Protein AF-A0A4R6SWQ3-F1 (afdb_monomer_lite)

Structure (mmCIF, N/CA/C/O backbone):
data_AF-A0A4R6SWQ3-F1
#
_entry.id   AF-A0A4R6SWQ3-F1
#
loop_
_atom_site.group_PDB
_atom_site.id
_atom_site.type_symbol
_atom_site.label_atom_id
_atom_site.label_alt_id
_atom_site.label_comp_id
_atom_site.label_asym_id
_atom_site.label_entity_id
_atom_site.label_seq_id
_atom_site.pdbx_PDB_ins_code
_atom_site.Cartn_x
_atom_site.Cartn_y
_atom_site.Cartn_z
_atom_site.occupancy
_atom_site.B_iso_or_equiv
_atom_site.auth_seq_id
_atom_site.auth_comp_id
_atom_site.auth_asym_id
_atom_site.auth_atom_id
_atom_site.pdbx_PDB_model_num
ATOM 1 N N . MET A 1 1 ? -17.052 4.604 15.088 1.00 54.03 1 MET A N 1
ATOM 2 C CA . MET A 1 1 ? -16.617 5.207 13.794 1.00 54.03 1 MET A CA 1
ATOM 3 C C . MET A 1 1 ? -17.699 4.994 12.744 1.00 54.03 1 MET A C 1
ATOM 5 O O . MET A 1 1 ? -18.102 3.856 12.540 1.00 54.03 1 MET A O 1
ATOM 9 N N . LYS A 1 2 ? -18.153 6.037 12.035 1.00 53.81 2 LYS A N 1
ATOM 10 C CA . LYS A 1 2 ? -19.070 5.850 10.893 1.00 53.81 2 LYS A CA 1
ATOM 11 C C . LYS A 1 2 ? -18.281 5.490 9.635 1.00 53.81 2 LYS A C 1
ATOM 13 O O . LYS A 1 2 ? -17.293 6.153 9.331 1.00 53.81 2 LYS A O 1
ATOM 18 N N . ALA A 1 3 ? -18.737 4.485 8.890 1.00 56.84 3 ALA A N 1
ATOM 19 C CA . ALA A 1 3 ? -18.137 4.116 7.613 1.00 56.84 3 ALA A CA 1
ATOM 20 C C . ALA A 1 3 ? -18.226 5.286 6.618 1.00 56.84 3 ALA A C 1
ATOM 22 O O . ALA A 1 3 ? -19.305 5.615 6.121 1.00 56.84 3 ALA A O 1
ATOM 23 N N . LYS A 1 4 ? -17.090 5.923 6.333 1.00 64.75 4 LYS A N 1
ATOM 24 C CA . LYS A 1 4 ? -16.951 6.915 5.265 1.00 64.75 4 LYS A CA 1
ATOM 25 C C . LYS A 1 4 ? -16.316 6.219 4.055 1.00 64.75 4 LYS A C 1
ATOM 27 O O . LYS A 1 4 ? -15.334 5.502 4.213 1.00 64.75 4 LYS A O 1
ATOM 32 N N . TYR A 1 5 ? -16.886 6.431 2.867 1.00 69.00 5 TYR A N 1
ATOM 33 C CA . TYR A 1 5 ? -16.365 5.950 1.573 1.00 69.00 5 TYR A CA 1
ATOM 34 C C . TYR A 1 5 ? -16.395 4.420 1.360 1.00 69.00 5 TYR A C 1
ATOM 36 O O . TYR A 1 5 ? -15.353 3.798 1.167 1.00 69.00 5 TYR A O 1
ATOM 44 N N . LEU A 1 6 ? -17.587 3.805 1.374 1.00 84.38 6 LEU A N 1
ATOM 45 C CA . LEU A 1 6 ? -17.777 2.407 0.951 1.00 84.38 6 LEU A CA 1
ATOM 46 C C . LEU A 1 6 ? -18.622 2.315 -0.320 1.00 84.38 6 LEU A C 1
ATOM 48 O O . LEU A 1 6 ? -19.653 2.985 -0.436 1.00 84.38 6 LEU A O 1
ATOM 52 N N . PHE A 1 7 ? -18.235 1.413 -1.218 1.00 87.06 7 PHE A N 1
ATOM 53 C CA . PHE A 1 7 ? -19.003 1.077 -2.409 1.00 87.06 7 PHE A CA 1
ATOM 54 C C . PHE A 1 7 ? -20.245 0.241 -2.064 1.00 87.06 7 PHE A C 1
ATOM 56 O O . PHE A 1 7 ? -20.251 -0.507 -1.080 1.00 87.06 7 PHE A O 1
ATOM 63 N N . PRO A 1 8 ? -21.310 0.314 -2.876 1.00 89.62 8 PRO A N 1
ATOM 64 C CA . PRO A 1 8 ? -22.459 -0.577 -2.753 1.00 89.62 8 PRO A CA 1
ATOM 65 C C . PRO A 1 8 ? -22.084 -2.074 -2.805 1.00 89.62 8 PRO A C 1
ATOM 67 O O . PRO A 1 8 ? -21.089 -2.434 -3.435 1.00 89.62 8 PRO A O 1
ATOM 70 N N . PRO A 1 9 ? -22.890 -2.981 -2.216 1.00 89.69 9 PRO A N 1
ATOM 71 C CA . PRO A 1 9 ? -22.540 -4.404 -2.102 1.00 89.69 9 PRO A CA 1
ATOM 72 C C . PRO A 1 9 ? -22.258 -5.122 -3.433 1.00 89.69 9 PRO A C 1
ATOM 74 O O . PRO A 1 9 ? -21.480 -6.074 -3.467 1.00 89.69 9 PRO A O 1
ATOM 77 N N . TYR A 1 10 ? -22.870 -4.680 -4.536 1.00 91.00 10 TYR A N 1
ATOM 78 C CA . TYR A 1 10 ? -22.686 -5.284 -5.860 1.00 91.00 10 TYR A CA 1
ATOM 79 C C . TYR A 1 10 ? -21.291 -5.035 -6.455 1.00 91.00 10 TYR A C 1
ATOM 81 O O . TYR A 1 10 ? -20.811 -5.868 -7.223 1.00 91.00 10 TYR A O 1
ATOM 89 N N . PHE A 1 11 ? -20.585 -3.976 -6.032 1.00 93.56 11 PHE A N 1
ATOM 90 C CA . PHE A 1 11 ? -19.191 -3.744 -6.433 1.00 93.56 11 PHE A CA 1
ATOM 91 C C . PHE A 1 11 ? -18.265 -4.870 -5.996 1.00 93.56 11 PHE A C 1
ATOM 93 O O . PHE A 1 11 ? -17.243 -5.084 -6.628 1.00 93.56 11 PHE A O 1
ATOM 100 N N . ARG A 1 12 ? -18.633 -5.655 -4.980 1.00 93.12 12 ARG A N 1
ATOM 101 C CA . ARG A 1 12 ? -17.857 -6.837 -4.607 1.00 93.12 12 ARG A CA 1
ATOM 102 C C . ARG A 1 12 ? -17.790 -7.867 -5.732 1.00 93.12 12 ARG A C 1
ATOM 104 O O . ARG A 1 12 ? -16.738 -8.447 -5.961 1.00 93.12 12 ARG A O 1
ATOM 111 N N . ILE A 1 13 ? -18.913 -8.108 -6.411 1.00 94.31 13 ILE A N 1
ATOM 112 C CA . ILE A 1 13 ? -18.987 -9.087 -7.503 1.00 94.31 13 ILE A CA 1
ATOM 113 C C . ILE A 1 13 ? -18.201 -8.562 -8.703 1.00 94.31 13 ILE A C 1
ATOM 115 O O . ILE A 1 13 ? -17.398 -9.298 -9.266 1.00 94.31 13 ILE A O 1
ATOM 119 N N . ILE A 1 14 ? -18.365 -7.273 -9.023 1.00 96.31 14 ILE A N 1
ATOM 120 C CA . ILE A 1 14 ? -17.566 -6.586 -10.049 1.00 96.31 14 ILE A CA 1
ATOM 121 C C . ILE A 1 14 ? -16.076 -6.701 -9.710 1.00 96.31 14 ILE A C 1
ATOM 123 O O . ILE A 1 14 ? -15.274 -7.065 -10.556 1.00 96.31 14 ILE A O 1
ATOM 127 N N . GLY A 1 15 ? -15.712 -6.462 -8.452 1.00 96.06 15 GLY A N 1
ATOM 128 C CA . GLY A 1 15 ? -14.339 -6.543 -7.982 1.00 96.06 15 GLY A CA 1
ATOM 129 C C . GLY A 1 15 ? -13.730 -7.931 -8.163 1.00 96.06 15 GLY A C 1
ATOM 130 O O . GLY A 1 15 ? -12.613 -8.035 -8.649 1.00 96.06 15 GLY A O 1
ATOM 131 N N . ILE A 1 16 ? -14.472 -9.001 -7.859 1.00 95.81 16 ILE A N 1
ATOM 132 C CA . ILE A 1 16 ? -14.036 -10.386 -8.114 1.00 95.81 16 ILE A CA 1
ATOM 133 C C . ILE A 1 16 ? -13.870 -10.641 -9.616 1.00 95.81 16 ILE A C 1
ATOM 135 O O . ILE A 1 16 ? -12.869 -11.224 -10.030 1.00 95.81 16 ILE A O 1
ATOM 139 N N . LEU A 1 17 ? -14.829 -10.175 -10.422 1.00 97.06 17 LEU A N 1
ATOM 140 C CA . LEU A 1 17 ? -14.811 -10.317 -11.877 1.00 97.06 17 LEU A CA 1
ATOM 141 C C . LEU A 1 17 ? -13.639 -9.568 -12.521 1.00 97.06 17 LEU A C 1
ATOM 143 O O . LEU A 1 17 ? -13.164 -10.009 -13.553 1.00 97.06 17 LEU A O 1
ATOM 147 N N . LEU A 1 18 ? -13.145 -8.484 -11.917 1.00 97.19 18 LEU A N 1
ATOM 148 C CA . LEU A 1 18 ? -11.957 -7.763 -12.387 1.00 97.19 18 LEU A CA 1
ATOM 149 C C . LEU A 1 18 ? -10.655 -8.353 -11.821 1.00 97.19 18 LEU A C 1
ATOM 151 O O . LEU A 1 18 ? -9.707 -8.585 -12.568 1.00 97.19 18 LEU A O 1
ATOM 155 N N . ALA A 1 19 ? -10.613 -8.641 -10.517 1.00 96.31 19 ALA A N 1
ATOM 156 C CA . ALA A 1 19 ? -9.396 -9.065 -9.830 1.00 96.31 19 ALA A CA 1
ATOM 157 C C . ALA A 1 19 ? -8.895 -10.429 -10.314 1.00 96.31 19 ALA A C 1
ATOM 159 O O . ALA A 1 19 ? -7.694 -10.595 -10.512 1.00 96.31 19 ALA A O 1
ATOM 160 N N . ILE A 1 20 ? -9.793 -11.404 -10.515 1.00 96.06 20 ILE A N 1
ATOM 161 C CA . ILE A 1 20 ? -9.393 -12.758 -10.927 1.00 96.06 20 ILE A CA 1
ATOM 162 C C . ILE A 1 20 ? -8.781 -12.745 -12.338 1.00 96.06 20 ILE A C 1
ATOM 164 O O . ILE A 1 20 ? -7.645 -13.200 -12.472 1.00 96.06 20 ILE A O 1
ATOM 168 N N . PRO A 1 21 ? -9.440 -12.200 -13.381 1.00 96.06 21 PRO A N 1
ATOM 169 C CA . PRO A 1 21 ? -8.825 -12.081 -14.701 1.00 96.06 21 PRO A CA 1
ATOM 170 C C . PRO A 1 21 ? -7.569 -11.215 -14.698 1.00 96.06 21 PRO A C 1
ATOM 172 O O . PRO A 1 21 ? -6.611 -11.578 -15.367 1.00 96.06 21 PRO A O 1
ATOM 175 N N . GLY A 1 22 ? -7.534 -10.124 -13.922 1.00 95.88 22 GLY A N 1
ATOM 176 C CA . GLY A 1 22 ? -6.336 -9.292 -13.782 1.00 95.88 22 GLY A CA 1
ATOM 177 C C . GLY A 1 22 ? -5.138 -10.070 -13.233 1.00 95.88 22 GLY A C 1
ATOM 178 O O . GLY A 1 22 ? -4.048 -9.996 -13.793 1.00 95.88 22 GLY A O 1
ATOM 179 N N . LEU A 1 23 ? -5.346 -10.883 -12.191 1.00 94.50 23 LEU A N 1
ATOM 180 C CA . LEU A 1 23 ? -4.306 -11.759 -11.644 1.00 94.50 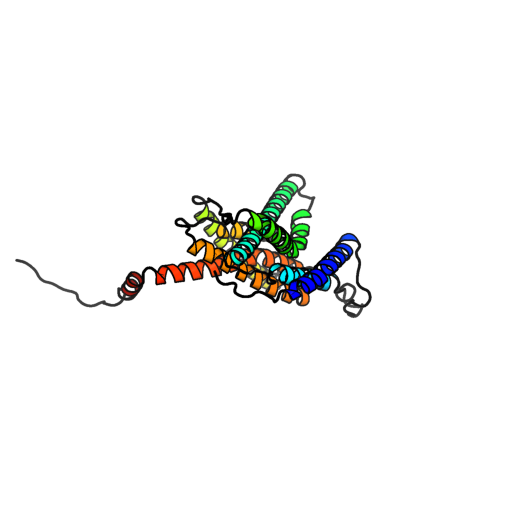23 LEU A CA 1
ATOM 181 C C . LEU A 1 23 ? -3.872 -12.852 -12.624 1.00 94.50 23 LEU A C 1
ATOM 183 O O . LEU A 1 23 ? -2.677 -13.105 -12.751 1.00 94.50 23 LEU A O 1
ATOM 187 N N . ILE A 1 24 ? -4.821 -13.498 -13.310 1.00 95.56 24 ILE A N 1
ATOM 188 C CA . ILE A 1 24 ? -4.512 -14.527 -14.314 1.00 95.56 24 ILE A CA 1
ATOM 189 C C . ILE A 1 24 ? -3.701 -13.911 -15.455 1.00 95.56 24 ILE A C 1
ATOM 191 O O . ILE A 1 24 ? -2.679 -14.466 -15.845 1.00 95.56 24 ILE A O 1
ATOM 195 N N . LEU A 1 25 ? -4.121 -12.750 -15.958 1.00 94.00 25 LEU A N 1
ATOM 196 C CA . LEU A 1 25 ? -3.428 -12.045 -17.028 1.00 94.00 25 LEU A CA 1
ATOM 197 C C . LEU A 1 25 ? -2.022 -11.619 -16.596 1.00 94.00 25 LEU A C 1
ATOM 199 O O . LEU A 1 25 ? -1.072 -11.848 -17.335 1.00 94.00 25 LEU A O 1
ATOM 203 N N . GLY A 1 26 ? -1.875 -11.079 -15.382 1.00 91.38 26 GLY A N 1
ATOM 204 C CA . GLY A 1 26 ? -0.570 -10.725 -14.821 1.00 91.38 26 GLY A CA 1
ATOM 205 C C . GLY A 1 26 ? 0.353 -11.937 -14.683 1.00 91.38 26 GLY A C 1
ATOM 206 O O . GLY A 1 26 ? 1.520 -11.867 -15.054 1.00 91.38 26 GLY A O 1
ATOM 207 N N . TYR A 1 27 ? -0.174 -13.077 -14.228 1.00 91.94 27 TYR A N 1
ATOM 208 C CA . TYR A 1 27 ? 0.574 -14.334 -14.160 1.00 91.94 27 TYR A CA 1
ATOM 209 C C . TYR A 1 27 ? 1.018 -14.829 -15.548 1.00 91.94 27 TYR A C 1
ATOM 211 O O . TYR A 1 27 ? 2.175 -15.206 -15.733 1.00 91.94 27 TYR A O 1
ATOM 219 N N . LEU A 1 28 ? 0.123 -14.816 -16.538 1.00 93.75 28 LEU A N 1
ATOM 220 C CA . LEU A 1 28 ? 0.449 -15.230 -17.905 1.00 93.75 28 LEU A CA 1
ATOM 221 C C . LEU A 1 28 ? 1.485 -14.298 -18.546 1.00 93.75 28 LEU A C 1
ATOM 223 O O . LEU A 1 28 ? 2.411 -14.776 -19.196 1.00 93.75 28 LEU A O 1
ATOM 227 N N . PHE A 1 29 ? 1.373 -12.988 -18.333 1.00 88.75 29 PHE A N 1
ATOM 228 C CA . PHE A 1 29 ? 2.350 -12.024 -18.832 1.00 88.75 29 PHE A CA 1
ATOM 229 C C . PHE A 1 29 ? 3.736 -12.265 -18.217 1.00 88.75 29 PHE A C 1
ATOM 231 O O . PHE A 1 29 ? 4.698 -12.483 -18.946 1.00 88.75 29 PHE A O 1
ATOM 238 N N . ILE A 1 30 ? 3.831 -12.309 -16.882 1.00 85.56 30 ILE A N 1
ATOM 239 C CA . ILE A 1 30 ? 5.117 -12.401 -16.171 1.00 85.56 30 ILE A CA 1
ATOM 240 C C . ILE A 1 30 ? 5.808 -13.749 -16.413 1.00 85.56 30 ILE A C 1
ATOM 242 O O . ILE A 1 30 ? 7.003 -13.784 -16.688 1.00 85.56 30 ILE A O 1
ATOM 246 N N . PHE A 1 31 ? 5.077 -14.864 -16.317 1.00 88.69 31 PHE A N 1
ATOM 247 C CA . PHE A 1 31 ? 5.691 -16.200 -16.335 1.00 88.69 31 PHE A CA 1
ATOM 248 C C . PHE A 1 31 ? 5.670 -16.884 -17.701 1.00 88.69 31 PHE A C 1
ATOM 250 O O . PHE A 1 31 ? 6.455 -17.802 -17.927 1.00 88.69 31 PHE A O 1
ATOM 257 N N . HIS A 1 32 ? 4.773 -16.477 -18.600 1.00 90.31 32 HIS A N 1
ATOM 258 C CA . HIS A 1 32 ? 4.616 -17.107 -19.915 1.00 90.31 32 HIS A CA 1
ATOM 259 C C . HIS A 1 32 ? 4.883 -16.140 -21.074 1.00 90.31 32 HIS A C 1
ATOM 261 O O . HIS A 1 32 ? 4.771 -16.549 -22.228 1.00 90.31 32 HIS A O 1
ATOM 267 N N . GLY A 1 33 ? 5.218 -14.872 -20.796 1.00 87.31 33 GLY A N 1
ATOM 268 C CA . GLY A 1 33 ? 5.446 -13.857 -21.827 1.00 87.31 33 GLY A CA 1
ATOM 269 C C . GLY A 1 33 ? 4.208 -13.589 -22.685 1.00 87.31 33 GLY A C 1
ATOM 270 O O . GLY A 1 33 ? 4.331 -13.223 -23.853 1.00 87.31 33 GLY A O 1
ATOM 271 N N . TYR A 1 34 ? 3.012 -13.845 -22.146 1.00 89.62 34 TYR A N 1
ATOM 272 C CA . TYR A 1 34 ? 1.771 -13.691 -22.894 1.00 89.62 34 TYR A CA 1
ATOM 273 C C . TYR A 1 34 ? 1.431 -12.215 -23.099 1.00 89.62 34 TYR A C 1
ATOM 275 O O . TYR A 1 34 ? 1.248 -11.483 -22.130 1.00 89.62 34 TYR A O 1
ATOM 283 N N . ASN A 1 35 ? 1.241 -11.829 -24.358 1.00 89.75 35 ASN A N 1
ATOM 284 C CA . ASN A 1 35 ? 0.761 -10.516 -24.772 1.00 89.75 35 ASN A CA 1
ATOM 285 C C . ASN A 1 35 ? -0.603 -10.659 -25.451 1.00 89.75 35 ASN A C 1
ATOM 287 O O . ASN A 1 35 ? -0.781 -11.525 -26.311 1.00 89.75 35 ASN A O 1
ATOM 291 N N . ILE A 1 36 ? -1.567 -9.812 -25.086 1.00 88.44 36 ILE A N 1
ATOM 292 C CA . ILE A 1 36 ? -2.873 -9.776 -25.746 1.00 88.44 36 ILE A CA 1
ATOM 293 C C . ILE A 1 36 ? -2.668 -9.298 -27.194 1.00 88.44 36 ILE A C 1
ATOM 295 O O . ILE A 1 36 ? -2.171 -8.185 -27.401 1.00 88.44 36 ILE A O 1
ATOM 299 N N . PRO A 1 37 ? -3.077 -10.094 -28.201 1.00 83.94 37 PRO A N 1
ATOM 300 C CA . PRO A 1 37 ? -2.979 -9.688 -29.597 1.00 83.94 37 PRO A CA 1
ATOM 301 C C . PRO A 1 37 ? -3.792 -8.417 -29.874 1.00 83.94 37 PRO A C 1
ATOM 303 O O . PRO A 1 37 ? -4.949 -8.319 -29.463 1.00 83.94 37 PRO A O 1
ATOM 306 N N . GLY A 1 38 ? -3.207 -7.456 -30.594 1.00 78.00 38 GLY A N 1
ATOM 307 C CA . GLY A 1 38 ? -3.884 -6.210 -30.982 1.00 78.00 38 GLY A CA 1
ATOM 308 C C . GLY A 1 38 ? -3.854 -5.093 -29.933 1.00 78.00 38 GLY A C 1
ATOM 309 O O . GLY A 1 38 ? -4.455 -4.048 -30.158 1.00 78.00 38 GLY A O 1
ATOM 310 N N . PHE A 1 39 ? -3.147 -5.294 -28.817 1.00 75.56 39 PHE A N 1
ATOM 311 C CA . PHE A 1 39 ? -2.880 -4.272 -27.793 1.00 75.56 39 PHE A CA 1
ATOM 312 C C . PHE A 1 39 ? -1.449 -3.724 -27.863 1.00 75.56 39 PHE A C 1
ATOM 314 O O . PHE A 1 39 ? -0.932 -3.180 -26.887 1.00 75.56 39 PHE A O 1
ATOM 321 N N . ASP A 1 40 ? -0.808 -3.863 -29.019 1.00 77.50 40 ASP A N 1
ATOM 322 C CA . ASP A 1 40 ? 0.481 -3.245 -29.300 1.00 77.50 40 ASP A CA 1
ATOM 323 C C . ASP A 1 40 ? 0.270 -1.761 -29.630 1.00 77.50 40 ASP A C 1
ATOM 325 O O . ASP A 1 40 ? -0.693 -1.394 -30.306 1.00 77.50 40 ASP A O 1
ATOM 329 N N . SER A 1 41 ? 1.174 -0.892 -29.181 1.00 66.75 41 SER A N 1
ATOM 330 C CA . SER A 1 41 ? 1.066 0.567 -29.343 1.00 66.75 41 SER A CA 1
ATOM 331 C C . SER A 1 41 ? 1.094 1.061 -30.797 1.00 66.75 41 SER A C 1
ATOM 333 O O . SER A 1 41 ? 0.897 2.250 -31.042 1.00 66.75 41 SER A O 1
ATOM 335 N N . GLY A 1 42 ? 1.332 0.173 -31.772 1.00 59.19 42 GLY A N 1
ATOM 336 C CA . GLY A 1 42 ? 1.345 0.494 -33.202 1.00 59.19 42 GLY A CA 1
ATOM 337 C C . GLY A 1 42 ? 2.431 1.495 -33.610 1.00 59.19 42 GLY A C 1
ATOM 338 O O . GLY A 1 42 ? 2.383 2.028 -34.716 1.00 59.19 42 GLY A O 1
ATOM 339 N N . ALA A 1 43 ? 3.391 1.780 -32.726 1.00 55.94 43 ALA A N 1
ATOM 340 C CA . ALA A 1 43 ? 4.430 2.766 -32.962 1.00 55.94 43 ALA A CA 1
ATOM 341 C C . ALA A 1 43 ? 5.478 2.244 -33.958 1.00 55.94 43 ALA A C 1
ATOM 343 O O . ALA A 1 43 ? 5.951 1.109 -33.883 1.00 55.94 43 ALA A O 1
ATOM 344 N N . ASP A 1 44 ? 5.810 3.109 -34.916 1.00 47.50 44 ASP A N 1
ATOM 345 C CA . ASP A 1 44 ? 6.543 2.769 -36.126 1.00 47.50 44 ASP A CA 1
ATOM 346 C C . ASP A 1 44 ? 7.915 2.137 -35.837 1.00 47.50 44 ASP A C 1
ATOM 348 O O . ASP A 1 44 ? 8.678 2.563 -34.963 1.00 47.50 44 ASP A O 1
ATOM 352 N N . SER A 1 45 ? 8.229 1.107 -36.617 1.00 49.88 45 SER A N 1
ATOM 353 C CA . SER A 1 45 ? 9.316 0.138 -36.406 1.00 49.88 45 SER A CA 1
ATOM 354 C C . SER A 1 45 ? 10.749 0.708 -36.431 1.00 49.88 45 SER A C 1
ATOM 356 O O . SER A 1 45 ? 11.707 -0.042 -36.212 1.00 49.88 45 SER A O 1
ATOM 358 N N . ASN A 1 46 ? 10.889 2.018 -36.662 1.00 51.06 46 ASN A N 1
ATOM 359 C CA . ASN A 1 46 ? 12.149 2.758 -36.758 1.00 51.06 46 ASN A CA 1
ATOM 360 C C . ASN A 1 46 ? 12.599 3.403 -35.435 1.00 51.06 46 ASN A C 1
ATOM 362 O O . ASN A 1 46 ? 13.754 3.806 -35.327 1.00 51.06 46 ASN A O 1
ATOM 366 N N . HIS A 1 47 ? 11.741 3.456 -34.412 1.00 49.19 47 HIS A N 1
ATOM 367 C CA . HIS A 1 47 ? 12.154 3.773 -33.043 1.00 49.19 47 HIS A CA 1
ATOM 368 C C . HIS A 1 47 ? 12.195 2.481 -32.219 1.00 49.19 47 HIS A C 1
ATOM 370 O O . HIS A 1 47 ? 11.211 1.744 -32.176 1.00 49.19 47 HIS A O 1
ATOM 376 N N . MET A 1 48 ? 13.297 2.212 -31.504 1.00 46.62 48 MET A N 1
ATOM 377 C CA . MET A 1 48 ? 13.386 1.070 -30.571 1.00 46.62 48 MET A CA 1
ATOM 378 C C . MET A 1 48 ? 12.247 1.053 -29.533 1.00 46.62 48 MET A C 1
ATOM 380 O O . MET A 1 48 ? 11.900 -0.008 -29.030 1.00 46.62 48 MET A O 1
ATOM 384 N N . LEU A 1 49 ? 11.619 2.205 -29.277 1.00 47.59 49 LEU A N 1
ATOM 385 C CA . LEU A 1 49 ? 10.456 2.368 -28.404 1.00 47.59 49 LEU A CA 1
ATOM 386 C C . LEU A 1 49 ? 9.156 1.750 -28.968 1.00 47.59 49 LEU A C 1
ATOM 388 O O . LEU A 1 49 ? 8.293 1.334 -28.200 1.00 47.59 49 LEU A O 1
ATOM 392 N N . GLY A 1 50 ? 9.002 1.695 -30.298 1.00 44.50 50 GLY A N 1
ATOM 393 C CA . GLY A 1 50 ? 7.754 1.286 -30.950 1.00 44.50 50 GLY A CA 1
ATOM 394 C C . GLY A 1 50 ? 7.584 -0.222 -31.130 1.00 44.50 50 GLY A C 1
ATOM 395 O O . GLY A 1 50 ? 6.465 -0.720 -31.170 1.00 44.50 50 GLY A O 1
ATOM 396 N N . LYS A 1 51 ? 8.690 -0.976 -31.140 1.00 43.22 51 LYS A N 1
ATOM 397 C CA . LYS A 1 51 ? 8.676 -2.442 -31.303 1.00 43.22 51 LYS A CA 1
ATOM 398 C C . LYS A 1 51 ? 8.263 -3.231 -30.052 1.00 43.22 51 LYS A C 1
ATOM 400 O O . LYS A 1 51 ? 8.146 -4.448 -30.154 1.00 43.22 51 LYS A O 1
ATOM 405 N N . LEU A 1 52 ? 8.099 -2.590 -28.892 1.00 49.84 52 LEU A N 1
ATOM 406 C CA . LEU A 1 52 ? 8.081 -3.297 -27.602 1.00 49.84 52 LEU A CA 1
ATOM 407 C C . LEU A 1 52 ? 6.830 -3.076 -26.731 1.00 49.84 52 LEU A C 1
ATOM 409 O O . LEU A 1 52 ? 6.625 -3.852 -25.802 1.00 49.84 52 LEU A O 1
ATOM 413 N N . ALA A 1 53 ? 6.007 -2.047 -26.962 1.00 65.31 53 ALA A N 1
ATOM 414 C CA . ALA A 1 53 ? 4.996 -1.661 -25.969 1.00 65.31 53 ALA A CA 1
ATOM 415 C C . ALA A 1 53 ? 3.644 -2.338 -26.231 1.00 65.31 53 ALA A C 1
ATOM 417 O O . ALA A 1 53 ? 2.823 -1.822 -26.990 1.00 65.31 53 ALA A O 1
ATOM 418 N N . ASN A 1 54 ? 3.421 -3.487 -25.593 1.00 80.31 54 ASN A N 1
ATOM 419 C CA . ASN A 1 54 ? 2.101 -4.096 -25.464 1.00 80.31 54 ASN A CA 1
ATOM 420 C C . ASN A 1 54 ? 1.495 -3.714 -24.107 1.00 80.31 54 ASN A C 1
ATOM 422 O O . ASN A 1 54 ? 2.145 -3.906 -23.087 1.00 80.31 54 ASN A O 1
ATOM 426 N N . TYR A 1 55 ? 0.245 -3.239 -24.087 1.00 86.12 55 TYR A N 1
ATOM 427 C CA . TYR A 1 55 ? -0.409 -2.743 -22.866 1.00 86.12 55 TYR A CA 1
ATOM 428 C C . TYR A 1 55 ? -0.913 -3.839 -21.896 1.00 86.12 55 TYR A C 1
ATO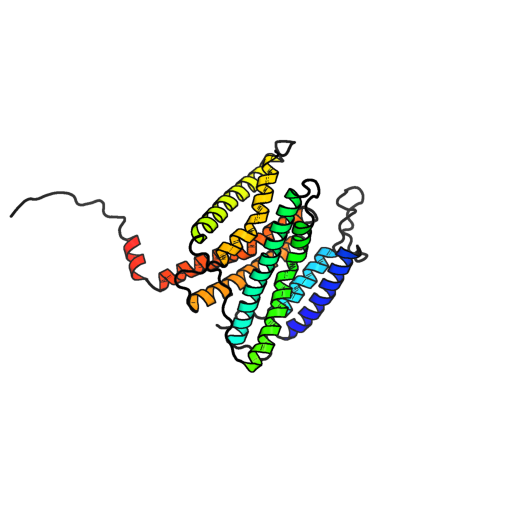M 430 O O . TYR A 1 55 ? -1.760 -3.592 -21.028 1.00 86.12 55 TYR A O 1
ATOM 438 N N . THR A 1 56 ? -0.488 -5.095 -22.077 1.00 89.88 56 THR A N 1
ATOM 439 C CA . THR A 1 56 ? -1.019 -6.241 -21.322 1.00 89.88 56 THR A CA 1
ATOM 440 C C . THR A 1 56 ? -0.746 -6.120 -19.827 1.00 89.88 56 THR A C 1
ATOM 442 O O . THR A 1 56 ? -1.646 -6.390 -19.026 1.00 89.88 56 THR A O 1
ATOM 445 N N . ASN A 1 57 ? 0.453 -5.693 -19.426 1.00 87.69 57 ASN A N 1
ATOM 446 C CA . ASN A 1 57 ? 0.803 -5.510 -18.016 1.00 87.69 57 ASN A CA 1
ATOM 447 C C . ASN A 1 57 ? 0.033 -4.347 -17.379 1.00 87.69 57 ASN A C 1
ATOM 449 O O . ASN A 1 57 ? -0.438 -4.488 -16.248 1.00 87.69 57 ASN A O 1
ATOM 453 N N . GLU A 1 58 ? -0.170 -3.239 -18.095 1.00 90.44 58 GLU A N 1
ATOM 454 C CA . GLU A 1 58 ? -0.932 -2.087 -17.609 1.00 90.44 58 GLU A CA 1
ATOM 455 C C . GLU A 1 58 ? -2.396 -2.471 -17.375 1.00 90.44 58 GLU A C 1
ATOM 457 O O . GLU A 1 58 ? -2.984 -2.104 -16.350 1.00 90.44 58 GLU A O 1
ATOM 462 N N . ILE A 1 59 ? -2.980 -3.246 -18.295 1.00 92.31 59 ILE A N 1
ATOM 463 C CA . ILE A 1 59 ? -4.343 -3.773 -18.170 1.00 92.31 59 ILE A CA 1
ATOM 464 C C . ILE A 1 59 ? -4.423 -4.764 -17.006 1.00 92.31 59 ILE A C 1
ATOM 466 O O . ILE A 1 59 ? -5.325 -4.648 -16.175 1.00 92.31 59 ILE A O 1
ATOM 470 N N . ALA A 1 60 ? -3.479 -5.705 -16.904 1.00 94.00 60 ALA A N 1
ATOM 471 C CA . ALA A 1 60 ? -3.440 -6.687 -15.824 1.00 94.00 60 ALA A CA 1
ATOM 472 C C . ALA A 1 60 ? -3.383 -6.015 -14.446 1.00 94.00 60 ALA A C 1
ATOM 474 O O . ALA A 1 60 ? -4.197 -6.330 -13.570 1.00 94.00 60 ALA A O 1
ATOM 475 N N . LEU A 1 61 ? -2.478 -5.044 -14.272 1.00 92.81 61 LEU A N 1
ATOM 476 C CA . LEU A 1 61 ? -2.340 -4.294 -13.028 1.00 92.81 61 LEU A CA 1
ATOM 477 C C . LEU A 1 61 ? -3.613 -3.502 -12.714 1.00 92.81 61 LEU A C 1
ATOM 479 O O . LEU A 1 61 ? -4.107 -3.556 -11.588 1.00 92.81 61 LEU A O 1
ATOM 483 N N . THR A 1 62 ? -4.176 -2.809 -13.706 1.00 94.94 62 THR A N 1
ATOM 484 C CA . THR A 1 62 ? -5.399 -2.010 -13.537 1.00 94.94 62 THR A CA 1
ATOM 485 C C . THR A 1 62 ? -6.576 -2.879 -13.097 1.00 94.94 62 THR A C 1
ATOM 487 O O . THR A 1 62 ? -7.254 -2.552 -12.121 1.00 94.94 62 THR A O 1
ATOM 490 N N . LEU A 1 63 ? -6.797 -4.014 -13.768 1.00 96.38 63 LEU A N 1
ATOM 491 C CA . LEU A 1 63 ? -7.852 -4.970 -13.425 1.00 96.38 63 LEU A CA 1
ATOM 492 C C . LEU A 1 63 ? -7.665 -5.537 -12.013 1.00 96.38 63 LEU A C 1
ATOM 494 O O . LEU A 1 63 ? -8.623 -5.580 -11.237 1.00 96.38 63 LEU A O 1
ATOM 498 N N . ALA A 1 64 ? -6.435 -5.923 -11.660 1.00 96.12 64 ALA A N 1
ATOM 499 C CA . ALA A 1 64 ? -6.119 -6.457 -10.341 1.00 96.12 64 ALA A CA 1
ATOM 500 C C . ALA A 1 64 ? -6.347 -5.412 -9.236 1.00 96.12 64 ALA A C 1
ATOM 502 O O . ALA A 1 64 ? -7.100 -5.666 -8.295 1.00 96.12 64 ALA A O 1
ATOM 503 N N . VAL A 1 65 ? -5.757 -4.219 -9.361 1.00 95.75 65 VAL A N 1
ATOM 504 C CA . VAL A 1 65 ? -5.834 -3.152 -8.351 1.00 95.75 65 VAL A CA 1
ATOM 505 C C . VAL A 1 65 ? -7.267 -2.650 -8.183 1.00 95.75 65 VAL A C 1
ATOM 507 O O . VAL A 1 65 ? -7.772 -2.630 -7.058 1.00 95.75 65 VAL A O 1
ATOM 510 N N . ILE A 1 66 ? -7.963 -2.297 -9.272 1.00 96.12 66 ILE A N 1
ATOM 511 C CA . ILE A 1 66 ? -9.362 -1.839 -9.200 1.00 96.12 66 ILE A CA 1
ATOM 512 C C . ILE A 1 66 ? -10.252 -2.954 -8.646 1.00 96.12 66 ILE A C 1
ATOM 514 O O . ILE A 1 66 ? -11.095 -2.703 -7.780 1.00 96.12 66 ILE A O 1
ATOM 518 N N . GLY A 1 67 ? -10.032 -4.192 -9.094 1.00 96.94 67 GLY A N 1
ATOM 519 C CA . GLY A 1 67 ? -10.764 -5.353 -8.616 1.00 96.94 67 GLY A CA 1
ATOM 520 C C . GLY A 1 67 ? -10.639 -5.531 -7.105 1.00 96.94 67 GLY A C 1
ATOM 521 O O . GLY A 1 67 ? -11.649 -5.618 -6.400 1.00 96.94 67 GLY A O 1
ATOM 522 N N . PHE A 1 68 ? -9.415 -5.499 -6.576 1.00 95.94 68 PHE A N 1
ATOM 523 C CA . PHE A 1 68 ? -9.195 -5.607 -5.139 1.00 95.94 68 PHE A CA 1
ATOM 524 C C . PHE A 1 68 ? -9.724 -4.407 -4.354 1.00 95.94 68 PHE A C 1
ATOM 526 O O . PHE A 1 68 ? -10.325 -4.613 -3.301 1.00 95.94 68 PHE A O 1
ATOM 533 N N . LEU A 1 69 ? -9.575 -3.174 -4.847 1.00 94.50 69 LEU A N 1
ATOM 534 C CA . LEU A 1 69 ? -10.154 -1.995 -4.193 1.00 94.50 69 LEU A CA 1
ATOM 535 C C . LEU A 1 69 ? -11.681 -2.119 -4.070 1.00 94.50 69 LEU A C 1
ATOM 537 O O . LEU A 1 69 ? -12.240 -1.859 -3.002 1.00 94.50 69 LEU A O 1
ATOM 541 N N . PHE A 1 70 ? -12.361 -2.596 -5.116 1.00 94.88 70 PHE A N 1
ATOM 542 C CA . PHE A 1 70 ? -13.799 -2.861 -5.069 1.00 94.88 70 PHE A CA 1
ATOM 543 C C . PHE A 1 70 ? -14.169 -3.984 -4.099 1.00 94.88 70 PHE A C 1
ATOM 545 O O . PHE A 1 70 ? -15.131 -3.839 -3.343 1.00 94.88 70 PHE A O 1
ATOM 552 N N . ILE A 1 71 ? -13.407 -5.082 -4.061 1.00 93.88 71 ILE A N 1
ATOM 553 C CA . ILE A 1 71 ? -13.628 -6.158 -3.082 1.00 93.88 71 ILE A CA 1
ATOM 554 C C . ILE A 1 71 ? -13.507 -5.609 -1.661 1.00 93.88 71 ILE A C 1
ATOM 556 O O . ILE A 1 71 ? -14.381 -5.856 -0.824 1.00 93.88 71 ILE A O 1
ATOM 560 N N . ALA A 1 72 ? -12.440 -4.864 -1.395 1.00 87.75 72 ALA A N 1
ATOM 561 C CA . ALA A 1 72 ? -12.033 -4.519 -0.047 1.00 87.75 72 ALA A CA 1
ATOM 562 C C . ALA A 1 72 ? -12.868 -3.386 0.575 1.00 87.75 72 ALA A C 1
ATOM 564 O O . ALA A 1 72 ? -13.125 -3.386 1.782 1.00 87.75 72 ALA A O 1
ATOM 565 N N . PHE A 1 73 ? -13.354 -2.459 -0.254 1.00 88.56 73 PHE A N 1
ATOM 566 C CA . PHE A 1 73 ? -14.152 -1.309 0.180 1.00 88.56 73 PHE A CA 1
ATOM 567 C C . PHE A 1 73 ? -15.633 -1.402 -0.211 1.00 88.56 73 PHE A C 1
ATOM 569 O O . PHE A 1 73 ? -16.363 -0.415 -0.130 1.00 88.56 73 PHE A O 1
ATOM 576 N N . SER A 1 74 ? -16.114 -2.590 -0.584 1.00 92.19 74 SER A N 1
ATOM 577 C CA . SER A 1 74 ? -17.549 -2.859 -0.726 1.00 92.19 74 SER A CA 1
ATOM 578 C C . SER A 1 74 ? -18.242 -3.042 0.632 1.00 92.19 74 SER A C 1
ATOM 580 O O . SER A 1 74 ? -17.681 -3.591 1.587 1.00 92.19 74 SER A O 1
ATOM 582 N N . LYS A 1 75 ? -19.494 -2.576 0.727 1.00 88.75 75 LYS A N 1
ATOM 583 C CA . LYS A 1 75 ? -20.348 -2.779 1.905 1.00 88.75 75 LYS A CA 1
ATOM 584 C C . LYS A 1 75 ? -20.661 -4.257 2.118 1.00 88.75 75 LYS A C 1
ATOM 586 O O . LYS A 1 75 ? -21.042 -4.971 1.187 1.00 88.75 75 LYS A O 1
ATOM 591 N N . VAL A 1 76 ? -20.594 -4.687 3.376 1.00 88.31 76 VAL A N 1
ATOM 592 C CA . VAL A 1 76 ? -21.063 -6.011 3.806 1.00 88.31 76 VAL A CA 1
ATOM 593 C C . VAL A 1 76 ? -22.558 -5.931 4.166 1.00 88.31 76 VAL A C 1
ATOM 595 O O . VAL A 1 76 ? -23.081 -4.851 4.428 1.00 88.31 76 VAL A O 1
ATOM 598 N N . LYS A 1 77 ? -23.285 -7.065 4.162 1.00 82.44 77 LYS A N 1
ATOM 599 C CA . LYS A 1 77 ? -24.744 -7.127 4.433 1.00 82.44 77 LYS A CA 1
ATOM 600 C C . LYS A 1 77 ? -25.170 -6.391 5.712 1.00 82.44 77 LYS A C 1
ATOM 602 O O . LYS A 1 77 ? -26.245 -5.804 5.737 1.00 82.44 77 LYS A O 1
ATOM 607 N N . ARG A 1 78 ? -24.357 -6.463 6.768 1.00 81.12 78 ARG A N 1
ATOM 608 C CA . ARG A 1 78 ? -24.496 -5.655 7.983 1.00 81.12 78 ARG A CA 1
ATOM 609 C C . ARG A 1 78 ? -23.205 -4.869 8.139 1.00 81.12 78 ARG A C 1
ATOM 611 O O . ARG A 1 78 ? -22.148 -5.474 8.276 1.00 81.12 78 ARG A O 1
ATOM 618 N N . GLU A 1 79 ? -23.312 -3.552 8.046 1.00 84.12 79 GLU A N 1
ATOM 619 C CA . GLU A 1 79 ? -22.193 -2.630 8.201 1.00 84.12 79 GLU A CA 1
ATOM 620 C C . GLU A 1 79 ? -22.403 -1.874 9.513 1.00 84.12 79 GLU A C 1
ATOM 622 O O . GLU A 1 79 ? -23.242 -0.977 9.592 1.00 84.12 79 GLU A O 1
ATOM 627 N N . ASP A 1 80 ? -21.687 -2.289 10.552 1.00 88.00 80 ASP A N 1
ATOM 628 C CA . ASP A 1 80 ? -21.666 -1.643 11.862 1.00 88.00 80 ASP A CA 1
ATOM 629 C C . ASP A 1 80 ? -20.283 -1.037 12.154 1.00 88.00 80 ASP A C 1
ATOM 631 O O . ASP A 1 80 ? -19.353 -1.109 11.342 1.00 88.00 80 ASP A O 1
ATOM 635 N N . GLU A 1 81 ? -20.144 -0.396 13.314 1.00 87.75 81 GLU A N 1
ATOM 636 C CA . GLU A 1 81 ? -18.887 0.255 13.692 1.00 87.75 81 GLU A CA 1
ATOM 637 C C . GLU A 1 81 ? -17.735 -0.741 13.857 1.00 87.75 81 GLU A C 1
ATOM 639 O O . GLU A 1 81 ? -16.599 -0.430 13.494 1.00 87.75 81 GLU A O 1
ATOM 644 N N . LEU A 1 82 ? -18.031 -1.946 14.356 1.00 89.62 82 LEU A N 1
ATOM 645 C CA . LEU A 1 82 ? -17.044 -3.010 14.496 1.00 89.62 82 LEU A CA 1
ATOM 646 C C . LEU A 1 82 ? -16.544 -3.447 13.118 1.00 89.62 82 LEU A C 1
ATOM 648 O O . LEU A 1 82 ? -15.342 -3.479 12.893 1.00 89.62 82 LEU A O 1
ATOM 652 N N . THR A 1 83 ? -17.435 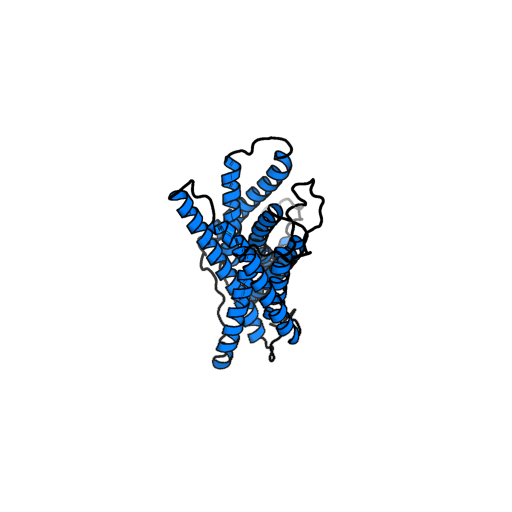-3.707 12.165 1.00 90.69 83 THR A N 1
ATOM 653 C CA . THR A 1 83 ? -17.096 -4.074 10.781 1.00 90.69 83 THR A CA 1
ATOM 654 C C . THR A 1 83 ? -16.218 -3.012 10.123 1.00 90.69 83 THR A C 1
ATOM 656 O O . THR A 1 83 ? -15.200 -3.344 9.506 1.00 90.69 83 THR A O 1
ATOM 659 N N . ALA A 1 84 ? -16.558 -1.732 10.309 1.00 90.19 84 ALA A N 1
ATOM 660 C CA . ALA A 1 84 ? -15.738 -0.621 9.839 1.00 90.19 84 ALA A CA 1
ATOM 661 C C . ALA A 1 84 ? -14.338 -0.640 10.472 1.00 90.19 84 ALA A C 1
ATOM 663 O O . ALA A 1 84 ? -13.341 -0.546 9.754 1.00 90.19 84 ALA A O 1
ATOM 664 N N . TYR A 1 85 ? -14.250 -0.845 11.788 1.00 91.38 85 TYR A N 1
ATOM 665 C CA . TYR A 1 85 ? -12.977 -0.967 12.494 1.00 91.38 85 TYR A CA 1
ATOM 666 C C . TYR A 1 85 ? -12.151 -2.169 12.011 1.00 91.38 85 TYR A C 1
ATOM 668 O O . TYR A 1 85 ? -10.964 -2.019 11.731 1.00 91.38 85 TYR A O 1
ATOM 676 N N . LEU A 1 86 ? -12.759 -3.352 11.854 1.00 93.06 86 LEU A N 1
ATOM 677 C CA . LEU A 1 86 ? -12.079 -4.562 11.374 1.00 93.06 86 LEU A CA 1
ATOM 678 C C . LEU A 1 86 ? -11.494 -4.368 9.980 1.00 93.06 86 LEU A C 1
ATOM 680 O O . LEU A 1 86 ? -10.390 -4.844 9.716 1.00 93.06 86 LEU A O 1
ATOM 684 N N . ARG A 1 87 ? -12.204 -3.640 9.111 1.00 93.56 87 ARG A N 1
ATOM 685 C CA . ARG A 1 87 ? -11.717 -3.279 7.779 1.00 93.56 87 ARG A CA 1
ATOM 686 C C . ARG A 1 87 ? -10.450 -2.439 7.870 1.00 93.56 87 ARG A C 1
ATOM 688 O O . ARG A 1 87 ? -9.426 -2.821 7.314 1.00 93.56 87 ARG A O 1
ATOM 695 N N . LEU A 1 88 ? -10.487 -1.335 8.611 1.00 94.06 88 LEU A N 1
ATOM 696 C CA . LEU A 1 88 ? -9.321 -0.458 8.733 1.00 94.06 88 LEU A CA 1
ATOM 697 C C . LEU A 1 88 ? -8.160 -1.148 9.457 1.00 94.06 88 LEU A C 1
ATOM 699 O O . LEU A 1 88 ? -7.011 -1.015 9.046 1.00 94.06 88 LEU A O 1
ATOM 703 N N . ASN A 1 89 ? -8.451 -1.947 10.484 1.00 95.12 89 ASN A N 1
ATOM 704 C CA . ASN A 1 89 ? -7.457 -2.764 11.173 1.00 95.12 89 ASN A CA 1
ATOM 705 C C . ASN A 1 89 ? -6.804 -3.770 10.213 1.00 95.12 89 ASN A C 1
ATOM 707 O O . ASN A 1 89 ? -5.587 -3.925 10.233 1.00 95.12 89 ASN A O 1
ATOM 711 N N . ALA A 1 90 ? -7.575 -4.427 9.342 1.00 95.88 90 ALA A N 1
ATOM 712 C CA . ALA A 1 90 ? -7.036 -5.315 8.315 1.00 95.88 90 ALA A CA 1
ATOM 713 C C . ALA A 1 90 ? -6.162 -4.597 7.299 1.00 95.88 90 ALA A C 1
ATOM 715 O O . ALA A 1 90 ? -5.092 -5.115 6.990 1.00 95.88 90 ALA A O 1
ATOM 716 N N . LEU A 1 91 ? -6.552 -3.402 6.866 1.00 95.69 91 LEU A N 1
ATOM 717 C CA . LEU A 1 91 ? -5.723 -2.579 5.995 1.00 95.69 91 LEU A CA 1
ATOM 718 C C . LEU A 1 91 ? -4.394 -2.209 6.665 1.00 95.69 91 LEU A C 1
ATOM 720 O O . LEU A 1 91 ? -3.327 -2.396 6.087 1.00 95.69 91 LEU A O 1
ATOM 724 N N . TYR A 1 92 ? -4.454 -1.754 7.918 1.00 96.38 92 TYR A N 1
ATOM 725 C CA . TYR A 1 92 ? -3.279 -1.368 8.697 1.00 96.38 92 TYR A CA 1
ATOM 726 C C . TYR A 1 92 ? -2.320 -2.548 8.926 1.00 96.38 92 TYR A C 1
ATOM 728 O O . TYR A 1 92 ? -1.105 -2.393 8.842 1.00 96.38 92 TYR A O 1
ATOM 736 N N . TRP A 1 93 ? -2.837 -3.754 9.167 1.00 96.56 93 TRP A N 1
ATOM 737 C CA . TRP A 1 93 ? -2.010 -4.962 9.239 1.00 96.56 93 TRP A CA 1
ATOM 738 C C . TRP A 1 93 ? -1.445 -5.383 7.881 1.00 96.56 93 TRP A C 1
ATOM 740 O O . TRP A 1 93 ? -0.310 -5.843 7.820 1.00 96.56 93 TRP A O 1
ATOM 750 N N . ALA A 1 94 ? -2.214 -5.240 6.804 1.00 96.50 94 ALA A N 1
ATOM 751 C CA . ALA A 1 94 ? -1.775 -5.633 5.473 1.00 96.50 94 ALA A CA 1
ATOM 752 C C . ALA A 1 94 ? -0.606 -4.786 4.975 1.00 96.50 94 ALA A C 1
ATOM 754 O O . ALA A 1 94 ? 0.366 -5.337 4.465 1.00 96.50 94 ALA A O 1
ATOM 755 N N . VAL A 1 95 ? -0.666 -3.471 5.212 1.00 95.81 95 VAL A N 1
ATOM 756 C CA . VAL A 1 95 ? 0.459 -2.561 4.984 1.00 95.81 95 VAL A CA 1
ATOM 757 C C . VAL A 1 95 ? 1.667 -3.044 5.788 1.00 95.81 95 VAL A C 1
ATOM 759 O O . VAL A 1 95 ? 2.691 -3.354 5.192 1.00 95.81 95 VAL A O 1
ATOM 762 N N . LEU A 1 96 ? 1.541 -3.237 7.106 1.00 95.81 96 LEU A N 1
ATOM 763 C CA . LEU A 1 96 ? 2.657 -3.712 7.934 1.00 95.81 96 LEU A CA 1
ATOM 764 C C . LEU A 1 96 ? 3.303 -4.987 7.382 1.00 95.81 96 LEU A C 1
ATOM 766 O O . LEU A 1 96 ? 4.510 -5.016 7.180 1.00 95.81 96 LEU A O 1
ATOM 770 N N . ILE A 1 97 ? 2.506 -6.026 7.118 1.00 95.44 97 ILE A N 1
ATOM 771 C CA . ILE A 1 97 ? 3.005 -7.320 6.634 1.00 95.44 97 ILE A CA 1
ATOM 772 C C . ILE A 1 97 ? 3.701 -7.164 5.277 1.00 95.44 97 ILE A C 1
ATOM 774 O O . ILE A 1 97 ? 4.774 -7.727 5.081 1.00 95.44 97 ILE A O 1
ATOM 778 N N . ASN A 1 98 ? 3.139 -6.365 4.368 1.00 94.31 98 ASN A N 1
ATOM 779 C CA . ASN A 1 98 ? 3.753 -6.088 3.074 1.00 94.31 98 ASN A CA 1
ATOM 780 C C . ASN A 1 98 ? 5.148 -5.462 3.217 1.00 94.31 98 ASN A C 1
ATOM 782 O O . ASN A 1 98 ? 6.095 -5.905 2.573 1.00 94.31 98 ASN A O 1
ATOM 786 N N . TYR A 1 99 ? 5.306 -4.478 4.104 1.00 92.75 99 TYR A N 1
ATOM 787 C CA . TYR A 1 99 ? 6.619 -3.877 4.340 1.00 92.75 99 TYR A CA 1
ATOM 788 C C . TYR A 1 99 ? 7.554 -4.757 5.179 1.00 92.75 99 TYR A C 1
ATOM 790 O O . TYR A 1 99 ? 8.768 -4.594 5.092 1.00 92.75 99 TYR A O 1
ATOM 798 N N . LEU A 1 100 ? 7.038 -5.707 5.965 1.00 92.75 100 LEU A N 1
ATOM 799 C CA . LEU A 1 100 ? 7.877 -6.739 6.580 1.00 92.75 100 LEU A CA 1
ATOM 800 C C . LEU A 1 100 ? 8.448 -7.688 5.519 1.00 92.75 100 LEU A C 1
ATOM 802 O O . LEU A 1 100 ? 9.626 -8.029 5.596 1.00 92.75 100 LEU A O 1
ATOM 806 N N . PHE A 1 101 ? 7.661 -8.063 4.503 1.00 91.94 101 PHE A N 1
ATOM 807 C CA . PHE A 1 101 ? 8.188 -8.795 3.349 1.00 91.94 101 PHE A CA 1
ATOM 808 C C . PHE A 1 101 ? 9.204 -7.961 2.563 1.00 91.94 101 PHE A C 1
ATOM 810 O O . PHE A 1 101 ? 10.259 -8.485 2.215 1.00 91.94 101 PHE A O 1
ATOM 817 N N . TYR A 1 102 ? 8.950 -6.661 2.386 1.00 91.12 102 TYR A N 1
ATOM 818 C CA . TYR A 1 102 ? 9.923 -5.755 1.776 1.00 91.12 102 TYR A CA 1
ATOM 819 C C . TYR A 1 102 ? 11.243 -5.707 2.552 1.00 91.12 102 TYR A C 1
ATOM 821 O O . TYR A 1 102 ? 12.312 -5.904 1.985 1.00 91.12 102 TYR A O 1
ATOM 829 N N . GLY A 1 103 ? 11.171 -5.503 3.871 1.00 90.38 103 GLY A N 1
ATOM 830 C CA . GLY A 1 103 ? 12.345 -5.472 4.739 1.00 90.38 103 GLY A CA 1
ATOM 831 C C . GLY A 1 103 ? 13.118 -6.792 4.721 1.00 90.38 103 GLY A C 1
ATOM 832 O O . GLY A 1 103 ? 14.345 -6.777 4.700 1.00 90.38 103 GLY A O 1
ATOM 833 N N . LYS A 1 104 ? 12.417 -7.934 4.658 1.00 89.75 104 LYS A N 1
ATOM 834 C CA . LYS A 1 104 ? 13.047 -9.246 4.454 1.00 89.75 104 LYS A CA 1
ATOM 835 C C . LYS A 1 104 ? 13.820 -9.283 3.131 1.00 89.75 104 LYS A C 1
ATOM 837 O O . LYS A 1 104 ? 14.969 -9.707 3.143 1.00 89.75 104 LYS A O 1
ATOM 842 N N . SER A 1 105 ? 13.216 -8.819 2.036 1.00 88.38 105 SER A N 1
ATOM 843 C CA . SER A 1 105 ? 13.859 -8.764 0.717 1.00 88.38 105 SER A CA 1
ATOM 844 C C . SER A 1 105 ? 15.127 -7.906 0.737 1.00 88.38 105 SER A C 1
ATOM 846 O O . SER A 1 105 ? 16.160 -8.339 0.245 1.00 88.38 105 SER A O 1
ATOM 848 N N . LEU A 1 106 ? 15.087 -6.736 1.390 1.00 87.06 106 LEU A N 1
ATOM 849 C CA . LEU A 1 106 ? 16.263 -5.869 1.548 1.00 87.06 106 LEU A CA 1
ATOM 850 C C . LEU A 1 106 ? 17.406 -6.558 2.308 1.00 87.06 106 LEU A C 1
ATOM 852 O O . LEU A 1 106 ? 18.573 -6.396 1.960 1.00 87.06 106 LEU A O 1
ATOM 856 N N . ILE A 1 107 ? 17.084 -7.318 3.360 1.00 87.44 107 ILE A N 1
ATOM 857 C CA . ILE A 1 107 ? 18.088 -8.060 4.134 1.00 87.44 107 ILE A CA 1
ATOM 858 C C . ILE A 1 107 ? 18.687 -9.190 3.292 1.00 87.44 107 ILE A C 1
ATOM 860 O O . ILE A 1 107 ? 19.898 -9.395 3.341 1.00 87.44 107 ILE A O 1
ATOM 864 N N . MET A 1 108 ? 17.860 -9.912 2.530 1.00 84.62 108 MET A N 1
ATOM 865 C CA . MET A 1 108 ? 18.324 -10.995 1.660 1.00 84.62 108 MET A CA 1
ATOM 866 C C . MET A 1 108 ? 19.251 -10.474 0.563 1.00 84.62 108 MET A C 1
ATOM 868 O O . MET A 1 108 ? 20.354 -10.998 0.436 1.00 84.62 108 MET A O 1
ATOM 872 N N . ASP A 1 109 ? 18.883 -9.387 -0.118 1.00 81.19 109 ASP A N 1
ATOM 873 C CA . ASP A 1 109 ? 19.750 -8.742 -1.112 1.00 81.19 109 ASP A CA 1
ATOM 874 C C . ASP A 1 109 ? 21.048 -8.215 -0.485 1.00 81.19 109 ASP A C 1
ATOM 876 O O . ASP A 1 109 ? 22.132 -8.399 -1.038 1.00 81.19 109 ASP A O 1
ATOM 880 N N . GLY A 1 110 ? 20.971 -7.625 0.713 1.00 81.81 110 GLY A N 1
ATOM 881 C CA . GLY A 1 110 ? 22.152 -7.173 1.449 1.00 81.81 110 GLY A CA 1
ATOM 882 C C . GLY A 1 110 ? 23.123 -8.311 1.787 1.00 81.81 110 GLY A C 1
ATOM 883 O O . GLY A 1 110 ? 24.331 -8.155 1.621 1.00 81.81 110 GLY A O 1
ATOM 884 N N . ILE A 1 111 ? 22.609 -9.466 2.226 1.00 83.12 111 ILE A N 1
ATOM 885 C CA . ILE A 1 111 ? 23.417 -10.671 2.481 1.00 83.12 111 ILE A CA 1
ATOM 886 C C . ILE A 1 111 ? 23.948 -11.250 1.163 1.00 83.12 111 ILE A C 1
ATOM 888 O O . ILE A 1 111 ? 25.123 -11.607 1.090 1.00 83.12 111 ILE A O 1
ATOM 892 N N . GLY A 1 112 ? 23.117 -11.315 0.121 1.00 81.62 112 GLY A N 1
ATOM 893 C CA . GLY A 1 112 ? 23.492 -11.805 -1.206 1.00 81.62 112 GLY A CA 1
ATOM 894 C C . GLY A 1 112 ? 24.674 -11.033 -1.786 1.00 81.62 112 GLY A C 1
ATOM 895 O O . GLY A 1 112 ? 25.633 -11.644 -2.251 1.00 81.62 112 GLY A O 1
ATOM 896 N N . MET A 1 113 ? 24.676 -9.707 -1.634 1.00 78.06 113 MET A N 1
ATOM 897 C CA . MET A 1 113 ? 25.790 -8.852 -2.053 1.00 78.06 113 MET A CA 1
ATOM 898 C C . MET A 1 113 ? 27.083 -9.120 -1.262 1.00 78.06 113 MET A C 1
ATOM 900 O O . MET A 1 113 ? 28.173 -8.960 -1.803 1.00 78.06 113 MET A O 1
ATOM 904 N N . MET A 1 114 ? 26.996 -9.542 0.007 1.00 82.31 114 MET A N 1
ATOM 905 C CA . MET A 1 114 ? 28.179 -9.921 0.798 1.00 82.31 114 MET A CA 1
ATOM 906 C C . MET A 1 114 ? 28.743 -11.291 0.400 1.00 82.31 114 MET A C 1
ATOM 908 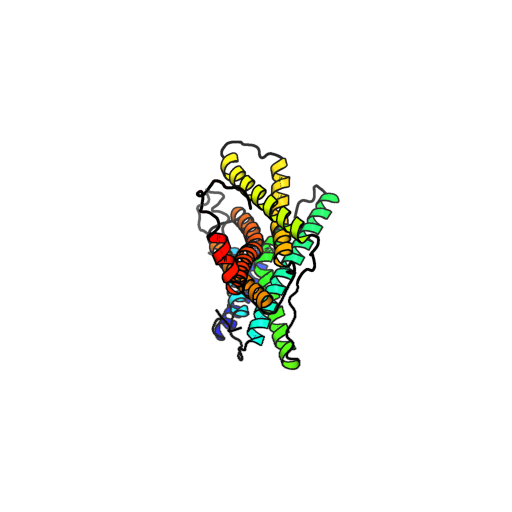O O . MET A 1 114 ? 29.954 -11.489 0.460 1.00 82.31 114 MET A O 1
ATOM 912 N N . VAL A 1 115 ? 27.879 -12.242 0.029 1.00 84.38 115 VAL A N 1
ATOM 913 C CA . VAL A 1 115 ? 28.271 -13.615 -0.341 1.00 84.38 115 VAL A CA 1
ATOM 914 C C . VAL A 1 115 ? 28.774 -13.683 -1.783 1.00 84.38 115 VAL A C 1
ATOM 916 O O . VAL A 1 115 ? 29.748 -14.375 -2.073 1.00 84.38 115 VAL A O 1
ATOM 919 N N . SER A 1 116 ? 28.123 -12.955 -2.682 1.00 79.69 116 SER A N 1
ATOM 920 C CA . SER A 1 116 ? 28.407 -12.940 -4.113 1.00 79.69 116 SER A CA 1
ATOM 921 C C . SER A 1 116 ? 28.183 -11.528 -4.661 1.00 79.69 116 SER A C 1
ATOM 923 O O . SER A 1 116 ? 27.096 -11.242 -5.163 1.00 79.69 116 SER A O 1
ATOM 925 N N . PRO A 1 117 ? 29.197 -10.643 -4.583 1.00 71.19 117 PRO A N 1
ATOM 926 C CA . PRO A 1 117 ? 29.094 -9.254 -5.041 1.00 71.19 117 PRO A CA 1
ATOM 927 C C . PRO A 1 117 ? 28.681 -9.104 -6.513 1.00 71.19 117 PRO A C 1
ATOM 929 O O . PRO A 1 117 ? 28.053 -8.112 -6.871 1.00 71.19 117 PRO A O 1
ATOM 932 N N . ASP A 1 118 ? 28.992 -10.104 -7.343 1.00 68.75 118 ASP A N 1
ATOM 933 C CA . ASP A 1 118 ? 28.658 -10.125 -8.773 1.00 68.75 118 ASP A CA 1
ATOM 934 C C . ASP A 1 118 ? 27.269 -10.733 -9.066 1.00 68.75 118 ASP A C 1
ATOM 936 O O . ASP A 1 118 ? 26.775 -10.642 -10.191 1.00 68.75 118 ASP A O 1
ATOM 940 N N . ALA A 1 119 ? 26.607 -11.342 -8.071 1.00 64.56 119 ALA A N 1
ATOM 941 C CA . ALA A 1 119 ? 25.236 -11.835 -8.201 1.00 64.56 119 ALA A CA 1
ATOM 942 C C . ALA A 1 119 ? 24.259 -10.677 -7.957 1.00 64.56 119 ALA A C 1
ATOM 944 O O . ALA A 1 119 ? 23.733 -10.481 -6.862 1.00 64.56 119 ALA A O 1
ATOM 945 N N . TYR A 1 120 ? 24.069 -9.851 -8.980 1.00 53.94 120 TYR A N 1
ATOM 946 C CA . TYR A 1 120 ? 23.249 -8.651 -8.880 1.00 53.94 120 TYR A CA 1
ATOM 947 C C . TYR A 1 120 ? 21.745 -8.980 -8.735 1.00 53.94 120 TYR A C 1
ATOM 949 O O . TYR A 1 120 ? 21.119 -9.475 -9.667 1.00 53.94 120 TYR A O 1
ATOM 957 N N . GLY A 1 121 ? 21.171 -8.657 -7.568 1.00 58.19 121 GLY A N 1
ATOM 958 C CA . GLY A 1 121 ? 19.950 -7.838 -7.437 1.00 58.19 121 GLY A CA 1
ATOM 959 C C . GLY A 1 121 ? 18.603 -8.362 -7.954 1.00 58.19 121 GLY A C 1
ATOM 960 O O . GLY A 1 121 ? 17.826 -7.562 -8.474 1.00 58.19 121 GLY A O 1
ATOM 961 N N . GLY A 1 122 ? 18.299 -9.654 -7.819 1.00 61.91 122 GLY A N 1
ATOM 962 C CA . GLY A 1 122 ? 17.007 -10.200 -8.259 1.00 61.91 122 GLY A CA 1
ATOM 963 C C . GLY A 1 122 ? 15.839 -9.969 -7.289 1.00 61.91 122 GLY A C 1
ATOM 964 O O . GLY A 1 122 ? 14.749 -9.587 -7.712 1.00 61.91 122 GLY A O 1
ATOM 965 N N . GLU A 1 123 ? 16.029 -10.177 -5.980 1.00 68.81 123 GLU A N 1
ATOM 966 C CA . GLU A 1 123 ? 14.871 -10.380 -5.098 1.00 68.81 123 GLU A CA 1
ATOM 967 C C . GLU A 1 123 ? 14.108 -9.088 -4.785 1.00 68.81 123 GLU A C 1
ATOM 969 O O . GLU A 1 123 ? 12.876 -9.093 -4.833 1.00 68.81 123 GLU A O 1
ATOM 974 N N . VAL A 1 124 ? 14.789 -7.967 -4.496 1.00 73.06 124 VAL A N 1
ATOM 975 C CA . VAL A 1 124 ? 14.091 -6.693 -4.226 1.00 73.06 124 VAL A CA 1
ATOM 976 C C . VAL A 1 124 ? 13.392 -6.167 -5.474 1.00 73.06 124 VAL A C 1
ATOM 978 O O . VAL A 1 124 ? 12.281 -5.645 -5.365 1.00 73.06 124 VAL A O 1
ATOM 981 N N . HIS A 1 125 ? 14.004 -6.313 -6.650 1.00 71.38 125 HIS A N 1
ATOM 982 C CA . HIS A 1 125 ? 13.415 -5.851 -7.905 1.00 71.38 125 HIS A CA 1
ATOM 983 C C . HIS A 1 125 ? 12.134 -6.624 -8.248 1.00 71.38 125 HIS A C 1
ATOM 985 O O . HIS A 1 125 ? 11.083 -6.022 -8.502 1.00 71.38 125 HIS A O 1
ATOM 991 N N . ASP A 1 126 ? 12.193 -7.953 -8.150 1.00 74.19 126 ASP A N 1
ATOM 992 C CA . ASP A 1 126 ? 11.034 -8.821 -8.336 1.00 74.19 126 ASP A CA 1
ATOM 993 C C . ASP A 1 126 ? 9.950 -8.505 -7.301 1.00 74.19 126 ASP A C 1
ATOM 995 O O . ASP A 1 126 ? 8.766 -8.363 -7.625 1.00 74.19 126 ASP A O 1
ATOM 999 N N . PHE A 1 127 ? 10.347 -8.310 -6.040 1.00 79.31 127 PHE A N 1
ATOM 1000 C CA . PHE A 1 127 ? 9.410 -7.997 -4.975 1.00 79.31 127 PHE A CA 1
ATOM 1001 C C . PHE A 1 127 ? 8.698 -6.653 -5.182 1.00 79.31 127 PHE A C 1
ATOM 1003 O O . PHE A 1 127 ? 7.495 -6.583 -4.930 1.00 79.31 127 PHE A O 1
ATOM 1010 N N . ILE A 1 128 ? 9.385 -5.599 -5.646 1.00 82.06 128 ILE A N 1
ATOM 1011 C CA . ILE A 1 128 ? 8.765 -4.289 -5.931 1.00 82.06 128 ILE A CA 1
ATOM 1012 C C . ILE A 1 128 ? 7.639 -4.440 -6.961 1.00 82.06 128 ILE A C 1
ATOM 1014 O O . ILE A 1 128 ? 6.549 -3.904 -6.746 1.00 82.06 128 ILE A O 1
ATOM 1018 N N . SER A 1 129 ? 7.853 -5.256 -7.994 1.00 78.69 129 SER A N 1
ATOM 1019 C CA . SER A 1 129 ? 6.847 -5.535 -9.025 1.00 78.69 129 SER A CA 1
ATOM 1020 C C . SER A 1 129 ? 5.596 -6.213 -8.447 1.00 78.69 129 SER A C 1
ATOM 1022 O O . SER A 1 129 ? 4.463 -5.831 -8.754 1.00 78.69 129 SER A O 1
ATOM 1024 N N . TYR A 1 130 ? 5.767 -7.180 -7.539 1.00 80.06 130 TYR A N 1
ATOM 1025 C CA . TYR A 1 130 ? 4.644 -7.850 -6.864 1.00 80.06 130 TYR A CA 1
ATOM 1026 C C . TYR A 1 130 ? 4.021 -7.014 -5.735 1.00 80.06 130 TYR A C 1
ATOM 1028 O O . TYR A 1 130 ? 2.869 -7.243 -5.336 1.00 80.06 130 TYR A O 1
ATOM 1036 N N . ASN A 1 131 ? 4.754 -6.031 -5.209 1.00 87.50 131 ASN A N 1
ATOM 1037 C CA . ASN A 1 131 ? 4.323 -5.193 -4.097 1.00 87.50 131 ASN A CA 1
ATOM 1038 C C . ASN A 1 131 ? 3.056 -4.399 -4.416 1.00 87.50 131 ASN A C 1
ATOM 1040 O O . ASN A 1 131 ? 2.275 -4.101 -3.521 1.00 87.50 131 ASN A O 1
ATOM 1044 N N . LEU A 1 132 ? 2.808 -4.111 -5.691 1.00 88.69 132 LEU A N 1
ATOM 1045 C CA . LEU A 1 132 ? 1.673 -3.305 -6.126 1.00 88.69 132 LEU A CA 1
ATOM 1046 C C . LEU A 1 132 ? 0.328 -3.928 -5.715 1.00 88.69 132 LEU A C 1
ATOM 1048 O O . LEU A 1 132 ? -0.560 -3.235 -5.220 1.00 88.69 132 LEU A O 1
ATOM 1052 N N . CYS A 1 133 ? 0.187 -5.251 -5.825 1.00 89.56 133 CYS A N 1
ATOM 1053 C CA . CYS A 1 133 ? -1.057 -5.957 -5.490 1.00 89.56 133 CYS A CA 1
ATOM 1054 C C . CYS A 1 133 ? -1.037 -6.617 -4.101 1.00 89.56 133 CYS A C 1
ATOM 1056 O O . CYS A 1 133 ? -2.094 -6.859 -3.511 1.00 89.56 133 CYS A O 1
ATOM 1058 N N . THR A 1 134 ? 0.148 -6.902 -3.557 1.00 92.00 134 THR A N 1
ATOM 1059 C CA . THR A 1 134 ? 0.323 -7.694 -2.327 1.00 92.00 134 THR A CA 1
ATOM 1060 C C . THR A 1 134 ? -0.394 -7.120 -1.087 1.00 92.00 134 THR A C 1
ATOM 1062 O O . THR A 1 134 ? -1.116 -7.883 -0.433 1.00 92.00 134 THR A O 1
ATOM 1065 N N . PRO A 1 135 ? -0.324 -5.807 -0.759 1.00 94.62 135 PRO A N 1
ATOM 1066 C CA . PRO A 1 135 ? -1.073 -5.221 0.352 1.00 94.62 135 PRO A CA 1
ATOM 1067 C C . PRO A 1 135 ? -2.578 -5.433 0.218 1.00 94.62 135 PRO A C 1
ATOM 1069 O O . PRO A 1 135 ? -3.244 -5.753 1.200 1.00 94.62 135 PRO A O 1
ATOM 1072 N N . LEU A 1 136 ? -3.127 -5.277 -0.989 1.00 95.44 136 LEU A N 1
ATOM 1073 C CA . LEU A 1 136 ? -4.562 -5.414 -1.222 1.00 95.44 136 LEU A CA 1
ATOM 1074 C C . LEU A 1 136 ? -5.028 -6.865 -1.084 1.00 95.44 136 LEU A C 1
ATOM 1076 O O . LEU A 1 136 ? -6.094 -7.110 -0.514 1.00 95.44 136 LEU A O 1
ATOM 1080 N N . ILE A 1 137 ? -4.215 -7.824 -1.535 1.00 95.38 137 ILE A N 1
ATOM 1081 C CA . ILE A 1 137 ? -4.478 -9.256 -1.354 1.00 95.38 137 ILE A CA 1
ATOM 1082 C C . ILE A 1 137 ? -4.497 -9.600 0.139 1.00 95.38 137 ILE A C 1
ATOM 1084 O O . ILE A 1 137 ? -5.493 -10.135 0.635 1.00 95.38 137 ILE A O 1
ATOM 1088 N N . ILE A 1 138 ? -3.437 -9.245 0.878 1.00 96.56 138 ILE A N 1
ATOM 1089 C CA . ILE A 1 138 ? -3.337 -9.507 2.325 1.00 96.56 138 ILE A CA 1
ATOM 1090 C C . ILE A 1 138 ? -4.499 -8.838 3.064 1.00 96.56 138 ILE A C 1
ATOM 1092 O O . ILE A 1 138 ? -5.102 -9.440 3.956 1.00 96.56 138 ILE A O 1
ATOM 1096 N N . PHE A 1 139 ? -4.845 -7.610 2.674 1.00 96.19 139 PHE A N 1
ATOM 1097 C CA . PHE A 1 139 ? -5.963 -6.872 3.241 1.00 96.19 139 PHE A CA 1
ATOM 1098 C C . PHE A 1 139 ? -7.285 -7.611 3.040 1.00 96.19 139 PHE A C 1
ATOM 1100 O O . PHE A 1 139 ? -7.982 -7.862 4.025 1.00 96.19 139 PHE A O 1
ATOM 1107 N N . CYS A 1 140 ? -7.613 -8.004 1.806 1.00 95.56 140 CYS A N 1
ATOM 1108 C CA . CYS A 1 140 ? -8.843 -8.735 1.509 1.00 95.56 140 CYS A CA 1
ATOM 1109 C C . CYS A 1 140 ? -8.918 -10.032 2.321 1.00 95.56 140 CYS A C 1
ATOM 1111 O O . CYS A 1 140 ? -9.897 -10.255 3.035 1.00 95.56 140 CYS A O 1
ATOM 1113 N N . LEU A 1 141 ? -7.864 -10.852 2.272 1.00 95.88 141 LEU A N 1
ATOM 1114 C CA . LEU A 1 141 ? -7.803 -12.125 2.994 1.00 95.88 141 LEU A CA 1
ATOM 1115 C C . LEU A 1 141 ? -8.006 -11.926 4.499 1.00 95.88 141 LEU A C 1
ATOM 1117 O O . LEU A 1 141 ? -8.875 -12.559 5.105 1.00 95.88 141 LEU A O 1
ATOM 1121 N N . ARG A 1 142 ? -7.255 -10.999 5.104 1.00 95.38 142 ARG A N 1
ATOM 1122 C CA . ARG A 1 142 ? -7.333 -10.730 6.542 1.00 95.38 142 ARG A CA 1
ATOM 1123 C C . ARG A 1 142 ? -8.684 -10.146 6.943 1.00 95.38 142 ARG A C 1
ATOM 1125 O O . ARG A 1 142 ? -9.207 -10.516 7.991 1.00 95.38 142 ARG A O 1
ATOM 1132 N N . PHE A 1 143 ? -9.253 -9.247 6.144 1.00 94.94 143 PHE A N 1
ATOM 1133 C CA . PHE A 1 143 ? -10.551 -8.647 6.437 1.00 94.94 143 PHE A CA 1
ATOM 1134 C C . PHE A 1 143 ? -11.652 -9.709 6.485 1.00 94.94 143 PHE A C 1
ATOM 1136 O O . PHE A 1 143 ? -12.366 -9.800 7.483 1.00 94.94 143 PHE A O 1
ATOM 1143 N N . TYR A 1 144 ? -11.745 -10.570 5.467 1.00 92.94 144 TYR A N 1
ATOM 1144 C CA . TYR A 1 144 ? -12.751 -11.635 5.447 1.00 92.94 144 TYR A CA 1
ATOM 1145 C C . TYR A 1 144 ? -12.508 -12.703 6.519 1.00 92.94 144 TYR A C 1
ATOM 1147 O O . TYR A 1 144 ? -13.474 -13.189 7.111 1.00 92.94 144 TYR A O 1
ATOM 1155 N N . TYR A 1 145 ? -11.247 -13.010 6.838 1.00 94.25 145 TYR A N 1
ATOM 1156 C CA . TYR A 1 145 ? -10.911 -13.861 7.980 1.00 94.25 145 TYR A CA 1
ATOM 1157 C C . TYR A 1 145 ? -11.416 -13.268 9.305 1.00 94.25 145 TYR A C 1
ATOM 1159 O O . TYR A 1 145 ? -12.072 -13.959 10.086 1.00 94.25 145 TYR A O 1
ATOM 1167 N N . LEU A 1 146 ? -11.183 -11.973 9.547 1.00 93.31 146 LEU A N 1
ATOM 1168 C CA . LEU A 1 146 ? -11.670 -11.303 10.753 1.00 93.31 146 LEU A CA 1
ATOM 1169 C C . LEU A 1 146 ? -13.196 -11.245 10.816 1.00 93.31 146 LEU A C 1
ATOM 1171 O O . LEU A 1 146 ? -13.753 -11.453 11.889 1.00 93.31 146 LEU A O 1
ATOM 1175 N N . LEU A 1 147 ? -13.879 -11.010 9.692 1.00 91.56 147 LEU A N 1
ATOM 1176 C CA . LEU A 1 147 ? -15.343 -11.062 9.641 1.00 91.56 147 LEU A CA 1
ATOM 1177 C C . LEU A 1 147 ? -15.882 -12.451 9.980 1.00 91.56 147 LEU A C 1
ATOM 1179 O O . LEU A 1 147 ? -16.915 -12.564 10.634 1.00 91.56 147 LEU A O 1
ATOM 1183 N N . TYR A 1 148 ? -15.208 -13.507 9.524 1.00 91.25 148 TYR A N 1
ATOM 1184 C CA . TYR A 1 148 ? -15.580 -14.874 9.865 1.00 91.25 148 TYR A CA 1
ATOM 1185 C C . TYR A 1 148 ? -15.389 -15.143 11.362 1.00 91.25 148 TYR A C 1
ATOM 1187 O O . TYR A 1 148 ? -16.328 -15.594 12.017 1.00 91.25 148 TYR A O 1
ATOM 1195 N N . LYS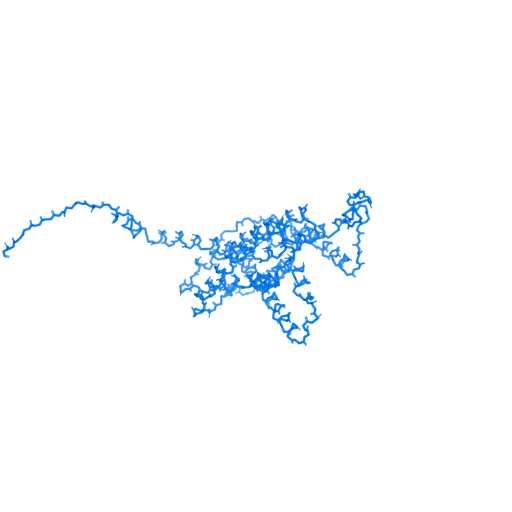 A 1 149 ? -14.218 -14.792 11.912 1.00 90.44 149 LYS A N 1
ATOM 1196 C CA . LYS A 1 149 ? -13.892 -14.988 13.331 1.00 90.44 149 LYS A CA 1
ATOM 1197 C C . LYS A 1 149 ? -14.835 -14.201 14.254 1.00 90.44 149 LYS A C 1
ATOM 1199 O O . LYS A 1 149 ? -15.385 -14.757 15.201 1.00 90.44 149 LYS A O 1
ATOM 1204 N N . ASN A 1 150 ? -15.071 -12.921 13.963 1.00 88.31 150 ASN A N 1
ATOM 1205 C CA . ASN A 1 150 ? -15.822 -12.038 14.859 1.00 88.31 150 ASN A CA 1
ATOM 1206 C C . ASN A 1 150 ? -17.333 -12.255 14.876 1.00 88.31 150 ASN A C 1
ATOM 1208 O O . ASN A 1 150 ? -17.984 -11.745 15.781 1.00 88.31 150 ASN A O 1
ATOM 1212 N N . LYS A 1 151 ? -17.891 -13.081 13.982 1.00 84.06 151 LYS A N 1
ATOM 1213 C CA . LYS A 1 151 ? -19.269 -13.577 14.142 1.00 84.06 151 LYS A CA 1
ATOM 1214 C C . LYS A 1 151 ? -19.475 -14.374 15.434 1.00 84.06 151 LYS A C 1
ATOM 1216 O O . LYS A 1 151 ? -20.617 -14.539 15.843 1.00 84.06 151 LYS A O 1
ATOM 1221 N N . GLN A 1 152 ? -18.400 -14.901 16.024 1.00 77.00 152 GLN A N 1
ATOM 1222 C CA . GLN A 1 152 ? -18.463 -15.808 17.169 1.00 77.00 152 GLN A CA 1
ATOM 1223 C C . GLN A 1 152 ? -18.056 -15.135 18.487 1.00 77.00 152 GLN A C 1
ATOM 1225 O O . GLN A 1 152 ? -18.648 -15.438 19.516 1.00 77.00 152 GLN A O 1
ATOM 1230 N N . SER A 1 153 ? -17.072 -14.228 18.471 1.00 78.50 153 SER A N 1
ATOM 1231 C CA . SER A 1 153 ? -16.458 -13.694 19.698 1.00 78.50 153 SER A CA 1
ATOM 1232 C C . SER A 1 153 ? -16.678 -12.197 19.954 1.00 78.50 153 SER A C 1
ATOM 1234 O O . SER A 1 153 ? -16.450 -11.755 21.075 1.00 78.50 153 SER A O 1
ATOM 1236 N N . ASN A 1 154 ? -17.120 -11.411 18.958 1.00 80.06 154 ASN A N 1
ATOM 1237 C CA . ASN A 1 154 ? -17.231 -9.941 19.040 1.00 80.06 154 ASN A CA 1
ATOM 1238 C C . ASN A 1 154 ? -15.962 -9.251 19.595 1.00 80.06 154 ASN A C 1
ATOM 1240 O O . ASN A 1 154 ? -16.038 -8.248 20.304 1.00 80.06 154 ASN A O 1
ATOM 1244 N N . GLU A 1 155 ? -14.779 -9.782 19.277 1.00 84.56 155 GLU A N 1
ATOM 1245 C CA . GLU A 1 155 ? -13.511 -9.246 19.768 1.00 84.56 155 GLU A CA 1
ATOM 1246 C C . GLU A 1 155 ? -13.050 -8.039 18.940 1.00 84.56 155 GLU A C 1
ATOM 1248 O O . GLU A 1 155 ? -13.019 -8.068 17.704 1.00 84.56 155 GLU A O 1
ATOM 1253 N N . VAL A 1 156 ? -12.596 -6.988 19.627 1.00 84.56 156 VAL A N 1
ATOM 1254 C CA . VAL A 1 156 ? -11.930 -5.843 18.994 1.00 84.56 156 VAL A CA 1
ATOM 1255 C C . VAL A 1 156 ? -10.427 -6.143 18.889 1.00 84.56 156 VAL A C 1
ATOM 1257 O O . VAL A 1 156 ? -9.739 -6.198 19.913 1.00 84.56 156 VAL A O 1
ATOM 1260 N N . PRO A 1 157 ? -9.875 -6.369 17.680 1.00 86.56 157 PRO A N 1
ATOM 1261 C CA . PRO A 1 157 ? -8.461 -6.682 17.528 1.00 86.56 157 PRO A CA 1
ATOM 1262 C C . PRO A 1 157 ? -7.599 -5.457 17.835 1.00 86.56 157 PRO A C 1
ATOM 1264 O O . PRO A 1 157 ? -7.896 -4.348 17.401 1.00 86.56 157 PRO A O 1
ATOM 1267 N N . ARG A 1 158 ? -6.473 -5.660 18.522 1.00 87.00 158 ARG A N 1
ATOM 1268 C CA . ARG A 1 158 ? -5.521 -4.579 18.814 1.00 87.00 158 ARG A CA 1
ATOM 1269 C C . ARG A 1 158 ? -4.744 -4.154 17.562 1.00 87.00 158 ARG A C 1
ATOM 1271 O O . ARG A 1 158 ? -4.561 -4.936 16.621 1.00 87.00 158 ARG A O 1
ATOM 1278 N N . LEU A 1 159 ? -4.268 -2.909 17.562 1.00 89.00 159 LEU A N 1
ATOM 1279 C CA . LEU A 1 159 ? -3.356 -2.414 16.532 1.00 89.00 159 LEU A CA 1
ATOM 1280 C C . LEU A 1 159 ? -1.940 -2.977 16.736 1.00 89.00 159 LEU A C 1
ATOM 1282 O O . LEU A 1 159 ? -1.474 -3.056 17.877 1.00 89.00 159 LEU A O 1
ATOM 1286 N N . PRO A 1 160 ? -1.238 -3.341 15.650 1.00 88.31 160 PRO A N 1
ATOM 1287 C CA . PRO A 1 160 ? 0.163 -3.709 15.715 1.00 88.31 160 PRO A CA 1
ATOM 1288 C C . PRO A 1 160 ? 0.992 -2.433 15.825 1.00 88.31 160 PRO A C 1
ATOM 1290 O O . PRO A 1 160 ? 1.222 -1.752 14.833 1.00 88.31 160 PRO A O 1
ATOM 1293 N N . LEU A 1 161 ? 1.422 -2.085 17.030 1.00 89.88 161 LEU A N 1
ATOM 1294 C CA . LEU A 1 161 ? 2.301 -0.938 17.248 1.00 89.88 161 LEU A CA 1
ATOM 1295 C C . LEU A 1 161 ? 3.674 -1.424 17.691 1.00 89.88 161 LEU A C 1
ATOM 1297 O O . LEU A 1 161 ? 3.794 -2.297 18.556 1.00 89.88 161 LEU A O 1
ATOM 1301 N N . LEU A 1 162 ? 4.711 -0.833 17.112 1.00 85.75 162 LEU A N 1
ATOM 1302 C CA . LEU A 1 162 ? 6.093 -1.138 17.430 1.00 85.75 162 LEU A CA 1
ATOM 1303 C C . LEU A 1 162 ? 6.516 -0.343 18.671 1.00 85.75 162 LEU A C 1
ATOM 1305 O O . LEU A 1 162 ? 6.445 0.888 18.712 1.00 85.75 162 LEU A O 1
ATOM 1309 N N . LYS A 1 163 ? 6.979 -1.048 19.706 1.00 85.12 163 LYS A N 1
ATOM 1310 C CA . LYS A 1 163 ? 7.486 -0.440 20.946 1.00 85.12 163 LYS A CA 1
ATOM 1311 C C . LYS A 1 163 ? 8.965 -0.059 20.796 1.00 85.12 163 LYS A C 1
ATOM 1313 O O . LYS A 1 163 ? 9.827 -0.694 21.388 1.00 85.12 163 LYS A O 1
ATOM 1318 N N . ILE A 1 164 ? 9.255 0.969 19.997 1.00 80.06 164 ILE A N 1
ATOM 1319 C CA . ILE A 1 164 ? 10.630 1.390 19.652 1.00 80.06 164 ILE A CA 1
ATOM 1320 C C . ILE A 1 164 ? 11.008 2.721 20.349 1.00 80.06 164 ILE A C 1
ATOM 1322 O O . ILE A 1 164 ? 11.728 3.552 19.808 1.00 80.06 164 ILE A O 1
ATOM 1326 N N . SER A 1 165 ? 10.536 2.964 21.578 1.00 73.94 165 SER A N 1
ATOM 1327 C CA . SER A 1 165 ? 10.627 4.285 22.238 1.00 73.94 165 SER A CA 1
ATOM 1328 C C . SER A 1 165 ? 12.040 4.889 22.288 1.00 73.94 165 SER A C 1
ATOM 1330 O O . SER A 1 165 ? 12.183 6.096 22.093 1.00 73.94 165 SER A O 1
ATOM 1332 N N . ALA A 1 166 ? 13.078 4.067 22.478 1.00 73.88 166 ALA A N 1
ATOM 1333 C CA . ALA A 1 166 ? 14.471 4.514 22.516 1.00 73.88 166 ALA A CA 1
ATOM 1334 C C . ALA A 1 166 ? 15.007 4.964 21.142 1.00 73.88 166 ALA A C 1
ATOM 1336 O O . ALA A 1 166 ? 15.716 5.965 21.055 1.00 73.88 166 ALA A O 1
ATOM 1337 N N . PHE A 1 167 ? 14.636 4.272 20.059 1.00 80.81 167 PHE A N 1
ATOM 1338 C CA . PHE A 1 167 ? 15.175 4.544 18.721 1.00 80.81 167 PHE A CA 1
ATOM 1339 C C . PHE A 1 167 ? 14.276 5.448 17.875 1.00 80.81 167 PHE A C 1
ATOM 1341 O O . PHE A 1 167 ? 14.711 5.914 16.828 1.00 80.81 167 PHE A O 1
ATOM 1348 N N . THR A 1 168 ? 13.056 5.775 18.318 1.00 83.94 168 THR A N 1
ATOM 1349 C CA . THR A 1 168 ? 12.129 6.630 17.554 1.00 83.94 168 THR A CA 1
ATOM 1350 C C . THR A 1 168 ? 12.755 7.965 17.138 1.00 83.94 168 THR A C 1
ATOM 1352 O O . THR A 1 168 ? 12.534 8.412 16.015 1.00 83.94 168 THR A O 1
ATOM 1355 N N . LYS A 1 169 ? 13.557 8.606 18.003 1.00 87.69 169 LYS A N 1
ATOM 1356 C CA . LYS A 1 169 ? 14.255 9.861 17.660 1.00 87.69 169 LYS A CA 1
ATOM 1357 C C . LYS A 1 169 ? 15.290 9.655 16.548 1.00 87.69 169 LYS A C 1
ATOM 1359 O O . LYS A 1 169 ? 15.358 10.465 15.630 1.00 87.69 169 LYS A O 1
ATOM 1364 N N . ILE A 1 170 ? 16.037 8.552 16.608 1.00 89.62 170 ILE A N 1
ATOM 1365 C CA . ILE A 1 170 ? 17.046 8.180 15.609 1.00 89.62 170 ILE A CA 1
ATOM 1366 C C . ILE A 1 170 ? 16.370 7.859 14.274 1.00 89.62 170 ILE A C 1
ATOM 1368 O O . ILE A 1 170 ? 16.754 8.413 13.254 1.00 89.62 170 ILE A O 1
ATOM 1372 N N . VAL A 1 171 ? 15.310 7.043 14.279 1.00 91.00 171 VAL A N 1
ATOM 1373 C CA . VAL A 1 171 ? 14.549 6.704 13.064 1.00 91.00 171 VAL A CA 1
ATOM 1374 C C . VAL A 1 171 ? 13.997 7.964 12.393 1.00 91.00 171 VAL A C 1
ATOM 1376 O O . VAL A 1 171 ? 14.115 8.104 11.180 1.00 91.00 171 VAL A O 1
ATOM 1379 N N . ARG A 1 172 ? 13.453 8.914 13.170 1.00 90.88 172 ARG A N 1
ATOM 1380 C CA . ARG A 1 172 ? 12.989 10.211 12.645 1.00 90.88 172 ARG A CA 1
ATOM 1381 C C . ARG A 1 172 ? 14.119 10.993 11.981 1.00 90.88 172 ARG A C 1
ATOM 1383 O O . ARG A 1 172 ? 13.940 11.470 10.866 1.00 90.88 172 ARG A O 1
ATOM 1390 N N . LEU A 1 173 ? 15.269 11.100 12.649 1.00 90.38 173 LEU A N 1
ATOM 1391 C CA . LEU A 1 173 ? 16.440 11.788 12.106 1.00 90.38 173 LEU A CA 1
ATOM 1392 C C . LEU A 1 173 ? 16.914 11.140 10.798 1.00 90.38 173 LEU A C 1
ATOM 1394 O O . LEU A 1 173 ? 17.152 11.852 9.829 1.00 90.38 173 LEU A O 1
ATOM 1398 N N . LEU A 1 174 ? 16.988 9.806 10.749 1.00 90.94 174 LEU A N 1
ATOM 1399 C CA . LEU A 1 174 ? 17.385 9.057 9.553 1.00 90.94 174 LEU A CA 1
ATOM 1400 C C . LEU A 1 174 ? 16.405 9.255 8.394 1.00 90.94 174 LEU A C 1
ATOM 1402 O O . LEU A 1 174 ? 16.843 9.472 7.269 1.00 90.94 174 LEU A O 1
ATOM 1406 N N . CYS A 1 175 ? 15.096 9.242 8.664 1.00 90.44 175 CYS A N 1
ATOM 1407 C CA . CYS A 1 175 ? 14.086 9.534 7.646 1.00 90.44 175 CYS A CA 1
ATOM 1408 C C . CYS A 1 175 ? 14.278 10.944 7.070 1.00 90.44 175 CYS A C 1
ATOM 1410 O O . CYS A 1 175 ? 14.281 11.110 5.857 1.00 90.44 175 CYS A O 1
ATOM 1412 N N . ILE A 1 176 ? 14.475 11.954 7.927 1.00 89.25 176 ILE A N 1
ATOM 1413 C CA . ILE A 1 176 ? 14.673 13.344 7.485 1.00 89.25 176 ILE A CA 1
ATOM 1414 C C . ILE A 1 176 ? 15.961 13.466 6.665 1.00 89.25 176 ILE A C 1
ATOM 1416 O O . ILE A 1 176 ? 15.928 13.964 5.540 1.00 89.25 176 ILE A O 1
ATOM 1420 N N . LEU A 1 177 ? 17.084 12.969 7.190 1.00 88.56 177 LEU A N 1
ATOM 1421 C CA . LEU A 1 177 ? 18.372 13.024 6.503 1.00 88.56 177 LEU A CA 1
ATOM 1422 C C . LEU A 1 177 ? 18.301 12.329 5.142 1.00 88.56 177 LEU A C 1
ATOM 1424 O O . LEU A 1 177 ? 18.681 12.915 4.132 1.00 88.56 177 LEU A O 1
ATOM 1428 N N . GLY A 1 178 ? 17.754 11.114 5.095 1.00 86.00 178 GLY A N 1
ATOM 1429 C CA . GLY A 1 178 ? 17.615 10.390 3.842 1.00 86.00 178 GLY A CA 1
ATOM 1430 C C . GLY A 1 178 ? 16.681 11.099 2.856 1.00 86.00 178 GLY A C 1
ATOM 1431 O O . GLY A 1 178 ? 16.936 11.045 1.659 1.00 86.00 178 GLY A O 1
ATOM 1432 N N . THR A 1 179 ? 15.625 11.797 3.310 1.00 83.88 179 THR A N 1
ATOM 1433 C CA . THR A 1 179 ? 14.764 12.566 2.389 1.00 83.88 179 THR A CA 1
ATOM 1434 C C . THR A 1 179 ? 15.496 13.742 1.778 1.00 83.88 179 THR A C 1
ATOM 1436 O O . THR A 1 179 ? 15.355 13.982 0.585 1.00 83.88 179 THR A O 1
ATOM 1439 N N . VAL A 1 180 ? 16.310 14.444 2.569 1.00 85.81 180 VAL A N 1
ATOM 1440 C CA . VAL A 1 180 ? 17.154 15.534 2.071 1.00 85.81 180 VAL A CA 1
ATOM 1441 C C . VAL A 1 180 ? 18.131 14.997 1.028 1.00 85.81 180 VAL A C 1
ATOM 1443 O O . VAL A 1 180 ? 18.219 15.554 -0.061 1.00 85.81 180 VAL A O 1
ATOM 1446 N N . VAL A 1 181 ? 18.795 13.874 1.318 1.00 82.62 181 VAL A N 1
ATOM 1447 C CA . VAL A 1 181 ? 19.698 13.208 0.369 1.00 82.62 181 VAL A CA 1
ATOM 1448 C C . VAL A 1 181 ? 18.959 12.804 -0.909 1.00 82.62 181 VAL A C 1
ATOM 1450 O O . VAL A 1 181 ? 19.438 13.099 -1.997 1.00 82.62 181 VAL A O 1
ATOM 1453 N N . ALA A 1 182 ? 17.774 12.198 -0.804 1.00 78.19 182 ALA A N 1
ATOM 1454 C CA . ALA A 1 182 ? 16.983 11.787 -1.962 1.00 78.19 182 ALA A CA 1
ATOM 1455 C C . ALA A 1 182 ? 16.547 12.977 -2.836 1.00 78.19 182 ALA A C 1
ATOM 1457 O O . ALA A 1 182 ? 16.567 12.874 -4.059 1.00 78.19 182 ALA A O 1
ATOM 1458 N N . VAL A 1 183 ? 16.189 14.116 -2.233 1.00 80.00 183 VAL A N 1
ATOM 1459 C CA . VAL A 1 183 ? 15.847 15.344 -2.972 1.00 80.00 183 VAL A CA 1
ATOM 1460 C C . VAL A 1 183 ? 17.076 15.927 -3.665 1.00 80.00 183 VAL A C 1
ATOM 1462 O O . VAL A 1 183 ? 16.994 16.267 -4.842 1.00 80.00 183 VAL A O 1
ATOM 1465 N N . ILE A 1 184 ? 18.216 16.006 -2.971 1.00 78.75 184 ILE A N 1
ATOM 1466 C CA . ILE A 1 184 ? 19.483 16.446 -3.572 1.00 78.75 184 ILE A CA 1
ATOM 1467 C C . ILE A 1 184 ? 19.836 15.548 -4.759 1.00 78.75 184 ILE A C 1
ATOM 1469 O O . ILE A 1 184 ? 20.204 16.062 -5.808 1.00 78.75 184 ILE A O 1
ATOM 1473 N N . MET A 1 185 ? 19.660 14.231 -4.622 1.00 73.75 185 MET A N 1
ATOM 1474 C CA . MET A 1 185 ? 19.883 13.276 -5.705 1.00 73.75 185 MET A CA 1
ATOM 1475 C C . MET A 1 185 ? 18.929 13.485 -6.869 1.00 73.75 185 MET A C 1
ATOM 1477 O O . MET A 1 185 ? 19.388 13.541 -7.996 1.00 73.75 185 MET A O 1
ATOM 1481 N N . ALA A 1 186 ? 17.632 13.660 -6.626 1.00 73.25 186 ALA A N 1
ATOM 1482 C CA . ALA A 1 186 ? 16.685 13.929 -7.703 1.00 73.25 186 ALA A CA 1
ATOM 1483 C C . ALA A 1 186 ? 17.064 15.203 -8.481 1.00 73.25 186 ALA A C 1
ATOM 1485 O O . ALA A 1 186 ? 17.060 15.198 -9.707 1.00 73.25 186 ALA A O 1
ATOM 1486 N N . VAL A 1 187 ? 17.454 16.274 -7.780 1.00 75.56 187 VAL A N 1
ATOM 1487 C CA . VAL A 1 187 ? 17.939 17.518 -8.404 1.00 75.56 187 VAL A CA 1
ATOM 1488 C C . VAL A 1 187 ? 19.244 17.283 -9.165 1.00 75.56 187 VAL A C 1
ATOM 1490 O O . VAL A 1 187 ? 19.397 17.773 -10.282 1.00 75.56 187 VAL A O 1
ATOM 1493 N N . TYR A 1 188 ? 20.167 16.517 -8.580 1.00 72.88 188 TYR A N 1
ATOM 1494 C CA . TYR A 1 188 ? 21.427 16.151 -9.209 1.00 72.88 188 TYR A CA 1
ATOM 1495 C C . TYR A 1 188 ? 21.188 15.326 -10.471 1.00 72.88 188 TYR A C 1
ATOM 1497 O O . TYR A 1 188 ? 21.616 15.754 -11.523 1.00 72.88 188 TYR A O 1
ATOM 1505 N N . THR A 1 189 ? 20.438 14.227 -10.437 1.00 68.81 189 THR A N 1
ATOM 1506 C CA . THR A 1 189 ? 20.129 13.406 -11.619 1.00 68.81 189 THR A CA 1
ATOM 1507 C C . THR A 1 189 ? 19.424 14.221 -12.711 1.00 68.81 189 THR A C 1
ATOM 1509 O O . THR A 1 189 ? 19.763 14.084 -13.884 1.00 68.81 189 THR A O 1
ATOM 1512 N N . LEU A 1 190 ? 18.501 15.123 -12.349 1.00 68.25 190 LEU A N 1
ATOM 1513 C CA . LEU A 1 190 ? 17.819 15.999 -13.312 1.00 68.25 190 LEU A CA 1
ATOM 1514 C C . LEU A 1 190 ? 18.749 17.042 -13.963 1.00 68.25 190 LEU A C 1
ATOM 1516 O O . LEU A 1 190 ? 18.512 17.408 -15.110 1.00 68.25 190 LEU A O 1
ATOM 1520 N N . GLY A 1 191 ? 19.781 17.530 -13.261 1.00 66.75 191 GLY A N 1
ATOM 1521 C CA . GLY A 1 191 ? 20.704 18.565 -13.764 1.00 66.75 191 GLY A CA 1
ATOM 1522 C C . GLY A 1 191 ? 22.097 18.076 -14.196 1.00 66.75 191 GLY A C 1
ATOM 1523 O O . GLY A 1 191 ? 22.797 18.763 -14.936 1.00 66.75 191 GLY A O 1
ATOM 1524 N N . PHE A 1 192 ? 22.526 16.899 -13.748 1.00 62.38 192 PHE A N 1
ATOM 1525 C CA . PHE A 1 192 ? 23.854 16.322 -13.978 1.00 62.38 192 PHE A CA 1
ATOM 1526 C C . PHE A 1 192 ? 23.884 15.486 -15.254 1.00 62.38 192 PHE A C 1
ATOM 1528 O O . PHE A 1 192 ? 24.819 15.635 -16.033 1.00 62.38 192 PHE A O 1
ATOM 1535 N N . ASN A 1 193 ? 22.819 14.723 -15.537 1.00 60.50 193 ASN A N 1
ATOM 1536 C CA . ASN A 1 193 ? 22.675 13.973 -16.794 1.00 60.50 193 ASN A CA 1
ATOM 1537 C C . ASN A 1 193 ? 22.598 14.889 -18.028 1.00 60.50 193 ASN A C 1
ATOM 1539 O O . ASN A 1 193 ? 22.704 14.423 -19.157 1.00 60.50 193 ASN A O 1
ATOM 1543 N N . THR A 1 194 ? 22.418 16.198 -17.827 1.00 62.28 194 THR A N 1
ATOM 1544 C CA . THR A 1 194 ? 22.515 17.208 -18.889 1.00 62.28 194 THR A CA 1
ATOM 1545 C C . THR A 1 194 ? 23.919 17.794 -19.071 1.00 62.28 194 THR A C 1
ATOM 1547 O O . THR A 1 194 ? 24.131 18.529 -20.030 1.00 62.28 194 THR A O 1
ATOM 1550 N N . PHE A 1 195 ? 24.863 17.526 -18.161 1.00 59.56 195 PHE A N 1
ATOM 1551 C CA . PHE A 1 195 ? 26.158 18.220 -18.093 1.00 59.56 195 PHE A CA 1
ATOM 1552 C C . PHE A 1 195 ? 27.393 17.307 -18.041 1.00 59.56 195 PHE A C 1
ATOM 1554 O O . PHE A 1 195 ? 28.481 17.778 -18.369 1.00 59.56 195 PHE A O 1
ATOM 1561 N N . PHE A 1 196 ? 27.266 16.043 -17.632 1.00 64.06 196 PHE A N 1
ATOM 1562 C CA . PHE A 1 196 ? 28.395 15.122 -17.483 1.00 64.06 196 PHE A CA 1
ATOM 1563 C C . PHE A 1 196 ? 28.030 13.718 -17.979 1.00 64.06 196 PHE A C 1
ATOM 1565 O O . PHE A 1 196 ? 26.958 13.215 -17.657 1.00 64.06 196 PHE A O 1
ATOM 1572 N N . ASP A 1 197 ? 28.939 13.094 -18.736 1.00 66.00 197 ASP A N 1
ATOM 1573 C CA . ASP A 1 197 ? 28.695 11.814 -19.425 1.00 66.00 197 ASP A CA 1
ATOM 1574 C C . ASP A 1 197 ? 28.849 10.572 -18.523 1.00 66.00 197 ASP A C 1
ATOM 1576 O O . ASP A 1 197 ? 28.276 9.526 -18.822 1.00 66.00 197 ASP A O 1
ATOM 1580 N N . ASP A 1 198 ? 29.580 10.675 -17.405 1.00 71.25 198 ASP A N 1
ATOM 1581 C CA . ASP A 1 198 ? 29.858 9.546 -16.506 1.00 71.25 198 ASP A CA 1
ATOM 1582 C C . ASP A 1 198 ? 29.188 9.723 -15.133 1.00 71.25 198 ASP A C 1
ATOM 1584 O O . ASP A 1 198 ? 29.503 10.655 -14.382 1.00 71.25 198 ASP A O 1
ATOM 1588 N N . GLU A 1 199 ? 28.312 8.784 -14.752 1.00 68.44 199 GLU A N 1
ATOM 1589 C CA . GLU A 1 199 ? 27.759 8.744 -13.395 1.00 68.44 199 GLU A CA 1
ATOM 1590 C C . GLU A 1 199 ? 28.855 8.391 -12.370 1.00 68.44 199 GLU A C 1
ATOM 1592 O O . GLU A 1 199 ? 29.564 7.384 -12.501 1.00 68.44 199 GLU A O 1
ATOM 1597 N N . PRO A 1 200 ? 29.002 9.176 -11.290 1.00 74.00 200 PRO A N 1
ATOM 1598 C CA . PRO A 1 200 ? 30.004 8.883 -10.286 1.00 74.00 200 PRO A CA 1
ATOM 1599 C C . PRO A 1 200 ? 29.624 7.650 -9.461 1.00 74.00 200 PRO A C 1
ATOM 1601 O O . PRO A 1 200 ? 28.493 7.497 -9.009 1.00 74.00 200 PRO A O 1
ATOM 1604 N N . LYS A 1 201 ? 30.619 6.818 -9.130 1.00 76.44 201 LYS A N 1
ATOM 1605 C CA . LYS A 1 201 ? 30.428 5.578 -8.346 1.00 76.44 201 LYS A CA 1
ATOM 1606 C C . LYS A 1 201 ? 29.685 5.773 -7.021 1.00 76.44 201 LYS A C 1
ATOM 1608 O O . LYS A 1 201 ? 29.054 4.837 -6.538 1.00 76.44 201 LYS A O 1
ATOM 1613 N N . TRP A 1 202 ? 29.774 6.957 -6.409 1.00 71.38 202 TRP A N 1
ATOM 1614 C CA . TRP A 1 202 ? 29.085 7.232 -5.150 1.00 71.38 202 TRP A CA 1
ATOM 1615 C C . TRP A 1 202 ? 27.561 7.333 -5.298 1.00 71.38 202 TRP A C 1
ATOM 1617 O O . TRP A 1 202 ? 26.861 7.083 -4.317 1.00 71.38 202 TRP A O 1
ATOM 1627 N N . ALA A 1 203 ? 27.040 7.615 -6.500 1.00 72.12 203 ALA A N 1
ATOM 1628 C CA . ALA A 1 203 ? 25.604 7.668 -6.772 1.00 72.12 203 ALA A CA 1
ATOM 1629 C C . ALA A 1 203 ? 24.915 6.329 -6.453 1.00 72.12 203 ALA A C 1
ATOM 1631 O O . ALA A 1 203 ? 23.850 6.312 -5.838 1.00 72.12 203 ALA A O 1
ATOM 1632 N N . ASN A 1 204 ? 25.583 5.203 -6.729 1.00 71.56 204 ASN A N 1
ATOM 1633 C CA . ASN A 1 204 ? 25.077 3.857 -6.434 1.00 71.56 204 ASN A CA 1
ATOM 1634 C C . ASN A 1 204 ? 24.806 3.622 -4.939 1.00 71.56 204 ASN A C 1
ATOM 1636 O O . ASN A 1 204 ? 23.790 3.025 -4.581 1.00 71.56 204 ASN A O 1
ATOM 1640 N N . TYR A 1 205 ? 25.667 4.132 -4.051 1.00 73.75 205 TYR A N 1
ATOM 1641 C CA . TYR A 1 205 ? 25.449 4.032 -2.600 1.00 73.75 205 TYR A CA 1
ATOM 1642 C C . TYR A 1 205 ? 24.281 4.903 -2.116 1.00 73.75 205 TYR A C 1
ATOM 1644 O O . TYR A 1 205 ? 23.706 4.650 -1.060 1.00 73.75 205 TYR A O 1
ATOM 1652 N N . LEU A 1 206 ? 23.921 5.944 -2.866 1.00 71.75 206 LEU A N 1
ATOM 1653 C CA . LEU A 1 206 ? 22.793 6.809 -2.528 1.00 71.75 206 LEU A CA 1
ATOM 1654 C C . LEU A 1 206 ? 21.475 6.254 -3.073 1.00 71.75 206 LEU A C 1
ATOM 1656 O O . LEU A 1 206 ? 20.462 6.314 -2.374 1.00 71.75 206 LEU A O 1
ATOM 1660 N N . TYR A 1 207 ? 21.488 5.634 -4.258 1.00 73.94 207 TYR A N 1
ATOM 1661 C CA . TYR A 1 207 ? 20.350 4.855 -4.749 1.00 73.94 207 TYR A CA 1
ATOM 1662 C C . TYR A 1 207 ? 20.021 3.701 -3.794 1.00 73.94 207 TYR A C 1
ATOM 1664 O O . TYR A 1 207 ? 18.853 3.504 -3.463 1.00 73.94 207 TYR A O 1
ATOM 1672 N N . SER A 1 208 ? 21.027 2.994 -3.262 1.00 74.06 208 SER A N 1
ATOM 1673 C CA . SER A 1 208 ? 20.786 1.941 -2.267 1.00 74.06 208 SER A CA 1
ATOM 1674 C C . SER A 1 208 ? 20.152 2.488 -0.985 1.00 74.06 208 SER A C 1
ATOM 1676 O O . SER A 1 208 ? 19.184 1.906 -0.498 1.00 74.06 208 SER A O 1
ATOM 1678 N N . LEU A 1 209 ? 20.594 3.650 -0.484 1.00 76.19 209 LEU A N 1
ATOM 1679 C CA . LEU A 1 209 ? 19.964 4.316 0.662 1.00 76.19 209 LEU A CA 1
ATOM 1680 C C . LEU A 1 209 ? 18.483 4.627 0.403 1.00 76.19 209 LEU A C 1
ATOM 1682 O O . LEU A 1 209 ? 17.658 4.446 1.297 1.00 76.19 209 LEU A O 1
ATOM 1686 N N . TYR A 1 210 ? 18.137 5.052 -0.814 1.00 79.56 210 TYR A N 1
ATOM 1687 C CA . TYR A 1 210 ? 16.758 5.338 -1.198 1.00 79.56 210 TYR A CA 1
ATOM 1688 C C . TYR A 1 210 ? 15.852 4.096 -1.118 1.00 79.56 210 TYR A C 1
ATOM 1690 O O . TYR A 1 210 ? 14.755 4.187 -0.565 1.00 79.56 210 TYR A O 1
ATOM 1698 N N . TYR A 1 211 ? 16.327 2.917 -1.539 1.00 82.50 211 TYR A N 1
ATOM 1699 C CA . TYR A 1 211 ? 15.589 1.655 -1.366 1.00 82.50 211 TYR A CA 1
ATOM 1700 C C . TYR A 1 211 ? 15.344 1.295 0.116 1.00 82.50 211 TYR A C 1
ATOM 1702 O O . TYR A 1 211 ? 14.357 0.647 0.444 1.00 82.50 211 TYR A O 1
ATOM 1710 N N . PHE A 1 212 ? 16.156 1.766 1.066 1.00 85.44 212 PHE A N 1
ATOM 1711 C CA . PHE A 1 212 ? 15.875 1.562 2.498 1.00 85.44 212 PHE A CA 1
ATOM 1712 C C . PHE A 1 212 ? 14.794 2.503 3.063 1.00 85.44 212 PHE A C 1
ATOM 1714 O O . PHE A 1 212 ? 14.211 2.223 4.119 1.00 85.44 212 PHE A O 1
ATOM 1721 N N . MET A 1 213 ? 14.486 3.607 2.379 1.00 87.75 213 MET A N 1
ATOM 1722 C CA . MET A 1 213 ? 13.595 4.658 2.891 1.00 87.75 213 MET A CA 1
ATOM 1723 C C . MET A 1 213 ? 12.156 4.211 3.164 1.00 87.75 213 MET A C 1
ATOM 1725 O O . MET A 1 213 ? 11.651 4.546 4.241 1.00 87.75 213 MET A O 1
ATOM 1729 N N . PRO A 1 214 ? 11.485 3.428 2.294 1.00 90.12 214 PRO A N 1
ATOM 1730 C CA . PRO A 1 214 ? 10.142 2.942 2.588 1.00 90.12 214 PRO A CA 1
ATOM 1731 C C . PRO A 1 214 ? 10.064 2.178 3.917 1.00 90.12 214 PRO A C 1
ATOM 1733 O O . PRO A 1 214 ? 9.120 2.356 4.691 1.00 90.12 214 PRO A O 1
ATOM 1736 N N . PHE A 1 215 ? 11.084 1.366 4.218 1.00 89.69 215 PHE A N 1
ATOM 1737 C CA . PHE A 1 215 ? 11.153 0.609 5.466 1.00 89.69 215 PHE A CA 1
ATOM 1738 C C . PHE A 1 215 ? 11.383 1.521 6.681 1.00 89.69 215 PHE A C 1
ATOM 1740 O O . PHE A 1 215 ? 10.720 1.363 7.706 1.00 89.69 215 PHE A O 1
ATOM 1747 N N . LEU A 1 216 ? 12.255 2.529 6.573 1.00 91.06 216 LEU A N 1
ATOM 1748 C CA . LEU A 1 216 ? 12.468 3.508 7.648 1.00 91.06 216 LEU A CA 1
ATOM 1749 C C . LEU A 1 216 ? 11.201 4.322 7.951 1.00 91.06 216 LEU A C 1
ATOM 1751 O O . LEU A 1 216 ? 10.832 4.482 9.120 1.00 91.06 216 LEU A O 1
ATOM 1755 N N . PHE A 1 217 ? 10.488 4.775 6.916 1.00 92.69 217 PHE A N 1
ATOM 1756 C CA . PHE A 1 217 ? 9.210 5.462 7.097 1.00 92.69 217 PHE A CA 1
ATOM 1757 C C . PHE A 1 217 ? 8.164 4.569 7.758 1.00 92.69 217 PHE A C 1
ATOM 1759 O O . PHE A 1 217 ? 7.415 5.052 8.607 1.00 92.69 217 PHE A O 1
ATOM 1766 N N . LEU A 1 218 ? 8.127 3.274 7.428 1.00 93.31 218 LEU A N 1
ATOM 1767 C CA . LEU A 1 218 ? 7.257 2.318 8.109 1.00 93.31 218 LEU A CA 1
ATOM 1768 C C . LEU A 1 218 ? 7.577 2.236 9.608 1.00 93.31 218 LEU A C 1
ATOM 1770 O O . LEU A 1 218 ? 6.666 2.326 10.431 1.00 93.31 218 LEU A O 1
ATOM 1774 N N . LEU A 1 219 ? 8.855 2.093 9.978 1.00 92.81 219 LEU A N 1
ATOM 1775 C CA . LEU A 1 219 ? 9.258 2.033 11.388 1.00 92.81 219 LEU A CA 1
ATOM 1776 C C . LEU A 1 219 ? 8.805 3.281 12.152 1.00 92.81 219 LEU A C 1
ATOM 1778 O O . LEU A 1 219 ? 8.327 3.178 13.284 1.00 92.81 219 LEU A O 1
ATOM 1782 N N . TRP A 1 220 ? 8.895 4.457 11.526 1.00 93.12 220 TRP A N 1
ATOM 1783 C CA . TRP A 1 220 ? 8.363 5.685 12.109 1.00 93.12 220 TRP A CA 1
ATOM 1784 C C . TRP A 1 220 ? 6.828 5.670 12.187 1.00 93.12 220 TRP A C 1
ATOM 1786 O O . TRP A 1 220 ? 6.268 5.983 13.240 1.00 93.12 220 TRP A O 1
ATOM 1796 N N . ALA A 1 221 ? 6.142 5.274 11.114 1.00 92.69 221 ALA A N 1
ATOM 1797 C CA . ALA A 1 221 ? 4.683 5.230 11.030 1.00 92.69 221 ALA A CA 1
ATOM 1798 C C . ALA A 1 221 ? 4.048 4.315 12.092 1.00 92.69 221 ALA A C 1
ATOM 1800 O O . ALA A 1 221 ? 3.021 4.662 12.680 1.00 92.69 221 ALA A O 1
ATOM 1801 N N . TYR A 1 222 ? 4.676 3.174 12.373 1.00 93.62 222 TYR A N 1
ATOM 1802 C CA . TYR A 1 222 ? 4.189 2.170 13.323 1.00 93.62 222 TYR A CA 1
ATOM 1803 C C . TYR A 1 222 ? 4.761 2.331 14.735 1.00 93.62 222 TYR A C 1
ATOM 1805 O O . TYR A 1 222 ? 4.418 1.555 15.628 1.00 93.62 222 TYR A O 1
ATOM 1813 N N . SER A 1 223 ? 5.605 3.339 14.969 1.00 92.19 223 SER A N 1
ATOM 1814 C CA . SER A 1 223 ? 6.106 3.645 16.307 1.00 92.19 223 SER A CA 1
ATOM 1815 C C . SER A 1 223 ? 4.962 4.079 17.230 1.00 92.19 223 SER A C 1
ATOM 1817 O O . SER A 1 223 ? 4.145 4.942 16.880 1.00 92.19 223 SER A O 1
ATOM 1819 N N . LYS A 1 224 ? 4.894 3.453 18.409 1.00 87.75 224 LYS A N 1
ATOM 1820 C CA . LYS A 1 224 ? 3.892 3.747 19.440 1.00 87.75 224 LYS A CA 1
ATOM 1821 C C . LYS A 1 224 ? 4.097 5.157 20.011 1.00 87.75 224 LYS A C 1
ATOM 1823 O O . LYS A 1 224 ? 5.224 5.515 20.357 1.00 87.75 224 LYS A O 1
ATOM 1828 N N . GLU A 1 225 ? 3.019 5.928 20.164 1.00 85.50 225 GLU A N 1
ATOM 1829 C CA . GLU A 1 225 ? 3.087 7.212 20.872 1.00 85.50 225 GLU A CA 1
ATOM 1830 C C . GLU A 1 225 ? 3.113 7.007 22.406 1.00 85.50 225 GLU A C 1
ATOM 1832 O O . GLU A 1 225 ? 2.654 5.969 22.900 1.00 85.50 225 GLU A O 1
ATOM 1837 N N . PRO A 1 226 ? 3.663 7.963 23.186 1.00 77.94 226 PRO A N 1
ATOM 1838 C CA . PRO A 1 226 ? 3.776 7.840 24.644 1.00 77.94 226 PRO A CA 1
ATOM 1839 C C . PRO A 1 226 ? 2.435 7.589 25.349 1.00 77.94 226 PRO A C 1
ATOM 1841 O O . PRO A 1 226 ? 2.356 6.732 26.229 1.00 77.94 226 PRO A O 1
ATOM 1844 N N . ALA A 1 227 ? 1.383 8.283 24.915 1.00 80.31 227 ALA A N 1
ATOM 1845 C CA . ALA A 1 227 ? 0.003 8.049 25.317 1.00 80.31 227 ALA A CA 1
ATOM 1846 C C . ALA A 1 227 ? -0.776 7.599 24.078 1.00 80.31 227 ALA A C 1
ATOM 1848 O O . ALA A 1 227 ? -1.033 8.398 23.186 1.00 80.31 227 ALA A O 1
ATOM 1849 N N . GLU A 1 228 ? -1.091 6.308 23.993 1.00 83.62 228 GLU A N 1
ATOM 1850 C CA . GLU A 1 228 ? -1.848 5.735 22.878 1.00 83.62 228 GLU A CA 1
ATOM 1851 C C . GLU A 1 228 ? -3.226 5.322 23.403 1.00 83.62 228 GLU A C 1
ATOM 1853 O O . GLU A 1 228 ? -3.337 4.331 24.130 1.00 83.62 228 GLU A O 1
ATOM 1858 N N . ASP A 1 229 ? -4.248 6.103 23.065 1.00 87.50 229 ASP A N 1
ATOM 1859 C CA . ASP A 1 229 ? -5.644 5.856 23.420 1.00 87.50 229 ASP A CA 1
ATOM 1860 C C . ASP A 1 229 ? -6.467 5.389 22.199 1.00 87.50 229 ASP A C 1
ATOM 1862 O O . ASP A 1 229 ? -5.950 5.179 21.090 1.00 87.50 229 ASP A O 1
ATOM 1866 N N . GLU A 1 230 ? -7.768 5.175 22.405 1.00 86.50 230 GLU A N 1
ATOM 1867 C CA . GLU A 1 230 ? -8.686 4.748 21.345 1.00 86.50 230 GLU A CA 1
ATOM 1868 C C . GLU A 1 230 ? -8.840 5.805 20.244 1.00 86.50 230 GLU A C 1
ATOM 1870 O O . GLU A 1 230 ? -8.961 5.458 19.065 1.00 86.50 230 GLU A O 1
ATOM 1875 N N . LEU A 1 231 ? -8.783 7.090 20.602 1.00 88.56 231 LEU A N 1
ATOM 1876 C CA . LEU A 1 231 ? -8.916 8.195 19.660 1.00 88.56 231 LEU A CA 1
ATOM 1877 C C . LEU A 1 231 ? -7.696 8.283 18.734 1.00 88.56 231 LEU A C 1
ATOM 1879 O O . LEU A 1 231 ? -7.854 8.369 17.517 1.00 88.56 231 LEU A O 1
ATOM 1883 N N . ILE A 1 232 ? -6.481 8.175 19.261 1.00 90.69 232 ILE A N 1
ATOM 1884 C CA . ILE A 1 232 ? -5.244 8.155 18.470 1.00 90.69 232 ILE A CA 1
ATOM 1885 C C . ILE A 1 232 ? -5.204 6.906 17.587 1.00 90.69 232 ILE A C 1
ATOM 1887 O O . ILE A 1 232 ? -4.901 6.996 16.394 1.00 90.69 232 ILE A O 1
ATOM 1891 N N . SER A 1 233 ? -5.607 5.755 18.130 1.00 90.88 233 SER A N 1
ATOM 1892 C CA . SER A 1 233 ? -5.755 4.515 17.361 1.00 90.88 233 SER A CA 1
ATOM 1893 C C . SER A 1 233 ? -6.719 4.702 16.184 1.00 90.88 233 SER A C 1
ATOM 1895 O O . SER A 1 233 ? -6.432 4.282 15.060 1.00 90.88 233 SER A O 1
ATOM 1897 N N . SER A 1 234 ? -7.843 5.385 16.421 1.00 90.50 234 SER A N 1
ATOM 1898 C CA . SER A 1 234 ? -8.824 5.709 15.386 1.00 90.50 234 SER A CA 1
ATOM 1899 C C . SER A 1 234 ? -8.232 6.601 14.293 1.00 90.50 234 SER A C 1
ATOM 1901 O O . SER A 1 234 ? -8.424 6.360 13.099 1.00 90.50 234 SER A O 1
ATOM 1903 N N . LEU A 1 235 ? -7.417 7.572 14.703 1.00 92.19 235 LEU A N 1
ATOM 1904 C CA . LEU A 1 235 ? -6.776 8.533 13.825 1.00 92.19 235 LEU A CA 1
ATOM 1905 C C . LEU A 1 235 ? -5.776 7.876 12.880 1.00 92.19 235 LEU A C 1
ATOM 1907 O O . LEU A 1 235 ? -5.738 8.211 11.696 1.00 92.19 235 LEU A O 1
ATOM 1911 N N . ARG A 1 236 ? -4.986 6.925 13.396 1.00 94.94 236 ARG A N 1
ATOM 1912 C CA . ARG A 1 236 ? -4.048 6.130 12.597 1.00 94.94 236 ARG A CA 1
ATOM 1913 C C . ARG A 1 236 ? -4.786 5.315 11.545 1.00 94.94 236 ARG A C 1
ATOM 1915 O O . ARG A 1 236 ? -4.401 5.316 10.381 1.00 94.94 236 ARG A O 1
ATOM 1922 N N . LEU A 1 237 ? -5.858 4.640 11.944 1.00 94.56 237 LEU A N 1
ATOM 1923 C CA . LEU A 1 237 ? -6.649 3.822 11.032 1.00 94.56 237 LEU A CA 1
ATOM 1924 C C . LEU A 1 237 ? -7.217 4.646 9.871 1.00 94.56 237 LEU A C 1
ATOM 1926 O O . LEU A 1 237 ? -7.055 4.265 8.711 1.00 94.56 237 LEU A O 1
ATOM 1930 N N . GLU A 1 238 ? -7.808 5.804 10.165 1.00 93.56 238 GLU A N 1
ATOM 1931 C CA . GLU A 1 238 ? -8.324 6.703 9.129 1.00 93.56 238 GLU A CA 1
ATOM 1932 C C . GLU A 1 238 ? -7.213 7.311 8.259 1.00 93.56 238 GLU A C 1
ATOM 1934 O O . GLU A 1 238 ? -7.363 7.403 7.041 1.00 93.56 238 GLU A O 1
ATOM 1939 N N . ALA A 1 239 ? -6.090 7.724 8.857 1.00 95.44 239 ALA A N 1
ATOM 1940 C CA . ALA A 1 239 ? -4.955 8.268 8.113 1.00 95.44 239 ALA A CA 1
ATOM 1941 C C . ALA A 1 239 ? -4.359 7.226 7.154 1.00 95.44 239 ALA A C 1
ATOM 1943 O O . ALA A 1 239 ? -4.027 7.561 6.019 1.00 95.44 239 ALA A O 1
ATOM 1944 N N . MET A 1 240 ? -4.276 5.962 7.583 1.00 95.69 240 MET A N 1
ATOM 1945 C CA . MET A 1 240 ? -3.760 4.868 6.757 1.00 95.69 240 MET A CA 1
ATOM 1946 C C . MET A 1 240 ? -4.685 4.582 5.579 1.00 95.69 240 MET A C 1
ATOM 1948 O O . MET A 1 240 ? -4.213 4.395 4.463 1.00 95.69 240 MET A O 1
ATOM 1952 N N . GLN A 1 241 ? -6.002 4.609 5.801 1.00 94.69 241 GLN A N 1
ATOM 1953 C CA . GLN A 1 241 ? -6.972 4.460 4.719 1.00 94.69 241 GLN A CA 1
ATOM 1954 C C . GLN A 1 241 ? -6.773 5.514 3.629 1.00 94.69 241 GLN A C 1
ATOM 1956 O O . GLN A 1 241 ? -6.715 5.175 2.449 1.00 94.69 241 GLN A O 1
ATOM 1961 N N . ILE A 1 242 ? -6.634 6.785 4.021 1.00 94.50 242 ILE A N 1
ATOM 1962 C CA . ILE A 1 242 ? -6.431 7.881 3.067 1.00 94.50 242 ILE A CA 1
ATOM 1963 C C . ILE A 1 242 ? -5.089 7.728 2.352 1.00 94.50 242 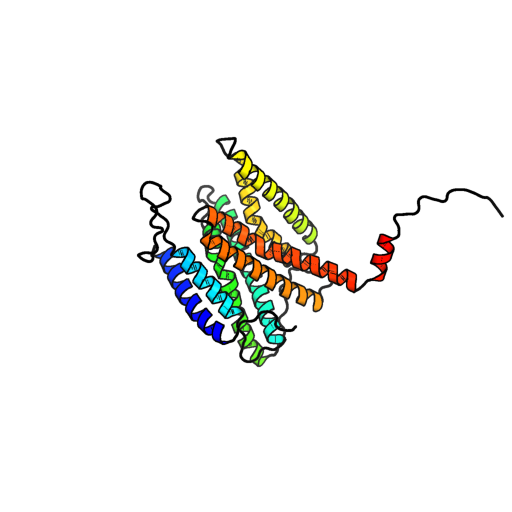ILE A C 1
ATOM 1965 O O . ILE A 1 242 ? -5.034 7.902 1.139 1.00 94.50 242 ILE A O 1
ATOM 1969 N N . ALA A 1 243 ? -4.028 7.367 3.076 1.00 95.44 243 ALA A N 1
ATOM 1970 C CA . ALA A 1 243 ? -2.712 7.155 2.485 1.00 95.44 243 ALA A CA 1
ATOM 1971 C C . ALA A 1 243 ? -2.733 6.079 1.396 1.00 95.44 243 ALA A C 1
ATOM 1973 O O . ALA A 1 243 ? -2.229 6.310 0.301 1.00 95.44 243 ALA A O 1
ATOM 1974 N N . VAL A 1 244 ? -3.384 4.946 1.669 1.00 94.31 244 VAL A N 1
ATOM 1975 C CA . VAL A 1 244 ? -3.547 3.864 0.695 1.00 94.31 244 VAL A CA 1
ATOM 1976 C C . VAL A 1 244 ? -4.391 4.316 -0.503 1.00 94.31 244 VAL A C 1
ATOM 1978 O O . VAL A 1 244 ? -4.013 4.057 -1.640 1.00 94.31 244 VAL A O 1
ATOM 1981 N N . TYR A 1 245 ? -5.497 5.034 -0.286 1.00 93.25 245 TYR A N 1
ATOM 1982 C CA . TYR A 1 245 ? -6.324 5.544 -1.389 1.00 93.25 245 TYR A CA 1
ATOM 1983 C C . TYR A 1 245 ? -5.567 6.489 -2.319 1.00 93.25 245 TYR A C 1
ATOM 1985 O O . TYR A 1 245 ? -5.624 6.322 -3.535 1.00 93.25 245 TYR A O 1
ATOM 1993 N N . VAL A 1 246 ? -4.857 7.468 -1.756 1.00 95.06 246 VAL A N 1
ATOM 1994 C CA . VAL A 1 246 ? -4.080 8.426 -2.548 1.00 95.06 246 VAL A CA 1
ATOM 1995 C C . VAL A 1 246 ? -2.956 7.706 -3.289 1.00 95.06 246 VAL A C 1
ATOM 1997 O O . VAL A 1 246 ? -2.771 7.930 -4.480 1.00 95.06 246 VAL A O 1
ATOM 2000 N N . ASN A 1 247 ? -2.251 6.795 -2.617 1.00 94.81 247 ASN A N 1
ATOM 2001 C CA . ASN A 1 247 ? -1.175 6.014 -3.216 1.00 94.81 247 ASN A CA 1
ATOM 2002 C C . ASN A 1 247 ? -1.646 5.167 -4.413 1.00 94.81 247 ASN A C 1
ATOM 2004 O O . ASN A 1 247 ? -1.024 5.227 -5.472 1.00 94.81 247 ASN A O 1
ATOM 2008 N N . TYR A 1 248 ? -2.756 4.433 -4.282 1.00 94.12 248 TYR A N 1
ATOM 2009 C CA . TYR A 1 248 ? -3.283 3.622 -5.384 1.00 94.12 248 TYR A CA 1
ATOM 2010 C C . TYR A 1 248 ? -3.883 4.462 -6.514 1.00 94.12 248 TYR A C 1
ATOM 2012 O O . TYR A 1 248 ? -3.802 4.059 -7.672 1.00 94.12 248 TYR A O 1
ATOM 2020 N N . ALA A 1 249 ? -4.442 5.639 -6.217 1.00 93.38 249 ALA A N 1
ATOM 2021 C CA . ALA A 1 249 ? -4.874 6.572 -7.256 1.00 93.38 249 ALA A CA 1
ATOM 2022 C C . ALA A 1 249 ? -3.679 7.070 -8.087 1.00 93.38 249 ALA A C 1
ATOM 2024 O O . ALA A 1 249 ? -3.733 7.037 -9.314 1.00 93.38 249 ALA A O 1
ATOM 2025 N N . VAL A 1 250 ? -2.583 7.460 -7.424 1.00 92.88 250 VAL A N 1
ATOM 2026 C CA . VAL A 1 250 ? -1.334 7.844 -8.099 1.00 92.88 250 VAL A CA 1
ATOM 2027 C C . VAL A 1 250 ? -0.765 6.670 -8.894 1.00 92.88 250 VAL A C 1
ATOM 2029 O O . VAL A 1 250 ? -0.398 6.862 -10.046 1.00 92.88 250 VAL A O 1
ATOM 2032 N N . LEU A 1 251 ? -0.753 5.453 -8.334 1.00 92.56 251 LEU A N 1
ATOM 2033 C CA . LEU A 1 251 ? -0.280 4.257 -9.040 1.00 92.56 251 LEU A CA 1
ATOM 2034 C C . LEU A 1 251 ? -1.030 4.033 -10.357 1.00 92.56 251 LEU A C 1
ATOM 2036 O O . LEU A 1 251 ? -0.399 3.826 -11.388 1.00 92.56 251 LEU A O 1
ATOM 2040 N N . LEU A 1 252 ? -2.365 4.082 -10.323 1.00 92.62 252 LEU A N 1
ATOM 2041 C CA . LEU A 1 252 ? -3.199 3.854 -11.504 1.00 92.62 252 LEU A CA 1
ATOM 2042 C C . LEU A 1 252 ? -3.001 4.934 -12.571 1.00 92.62 252 LEU A C 1
ATOM 2044 O O . LEU A 1 252 ? -2.980 4.610 -13.752 1.00 92.62 252 LEU A O 1
ATOM 2048 N N . ILE A 1 253 ? -2.825 6.199 -12.176 1.00 90.75 253 ILE A N 1
ATOM 2049 C CA . ILE A 1 253 ? -2.515 7.285 -13.119 1.00 90.75 253 ILE A CA 1
ATOM 2050 C C . ILE A 1 253 ? -1.134 7.057 -13.744 1.00 90.75 253 ILE A C 1
ATOM 2052 O O . ILE A 1 253 ? -0.983 7.109 -14.965 1.00 90.75 253 ILE A O 1
ATOM 2056 N N . SER A 1 254 ? -0.135 6.751 -12.917 1.00 88.62 254 SER A N 1
ATOM 2057 C CA . SER A 1 254 ? 1.233 6.501 -13.366 1.00 88.62 254 SER A CA 1
ATOM 2058 C C . SER A 1 254 ? 1.347 5.303 -14.304 1.00 88.62 254 SER A C 1
ATOM 2060 O O . SER A 1 254 ? 2.124 5.360 -15.250 1.00 88.62 254 SER A O 1
ATOM 2062 N N . ASN A 1 255 ? 0.550 4.257 -14.079 1.00 88.38 255 ASN A N 1
ATOM 2063 C CA . ASN A 1 255 ? 0.516 3.048 -14.902 1.00 88.38 255 ASN A CA 1
ATOM 2064 C C . ASN A 1 255 ? 0.199 3.323 -16.381 1.00 88.38 255 ASN A C 1
ATOM 2066 O O . ASN A 1 255 ? 0.632 2.571 -17.236 1.00 88.38 255 ASN A O 1
ATOM 2070 N N . PHE A 1 256 ? -0.523 4.402 -16.696 1.00 84.31 256 PHE A N 1
ATOM 2071 C CA . PHE A 1 256 ? -0.782 4.810 -18.084 1.00 84.31 256 PHE A CA 1
ATOM 2072 C C . PHE A 1 256 ? 0.098 5.975 -18.556 1.00 84.31 256 PHE A C 1
ATOM 2074 O O . PHE A 1 256 ? 0.011 6.374 -19.715 1.00 84.31 256 PHE A O 1
ATOM 2081 N N . SER A 1 257 ? 0.912 6.541 -17.662 1.00 81.25 257 SER A N 1
ATOM 2082 C CA . SER A 1 257 ? 1.715 7.739 -17.933 1.00 81.25 257 SER A CA 1
ATOM 2083 C C . SER A 1 257 ? 3.191 7.430 -18.193 1.00 81.25 257 SER A C 1
ATOM 2085 O O . SER A 1 257 ? 3.841 8.196 -18.896 1.00 81.25 257 SER A O 1
ATOM 2087 N N . PHE A 1 258 ? 3.718 6.338 -17.633 1.00 78.88 258 PHE A N 1
ATOM 2088 C CA . PHE A 1 258 ? 5.135 5.964 -17.703 1.00 78.88 258 PHE A CA 1
ATOM 2089 C C . PHE A 1 258 ? 5.292 4.526 -18.197 1.00 78.88 258 PHE A C 1
ATOM 2091 O O . PHE A 1 258 ? 4.473 3.673 -17.863 1.00 78.88 258 PHE A O 1
ATOM 2098 N N . PHE A 1 259 ? 6.377 4.243 -18.927 1.00 72.31 259 PHE A N 1
ATOM 2099 C CA . PHE A 1 259 ? 6.663 2.914 -19.482 1.00 72.31 259 PHE A CA 1
ATOM 2100 C C . PHE A 1 259 ? 8.048 2.401 -19.059 1.00 72.31 259 PHE A C 1
ATOM 2102 O O . PHE A 1 259 ? 8.964 3.177 -18.785 1.00 72.31 259 PHE A O 1
ATOM 2109 N N . TYR A 1 260 ? 8.213 1.075 -19.021 1.00 71.38 260 TYR A N 1
ATOM 2110 C CA . TYR A 1 260 ? 9.485 0.383 -18.756 1.00 71.38 260 TYR A CA 1
ATOM 2111 C C . TYR A 1 260 ? 10.243 0.892 -17.514 1.00 71.38 260 TYR A C 1
ATOM 2113 O O . TYR A 1 260 ? 9.748 0.817 -16.390 1.00 71.38 260 TYR A O 1
ATOM 2121 N N . PHE A 1 261 ? 11.466 1.388 -17.719 1.00 65.56 261 PHE A N 1
ATOM 2122 C CA . PHE A 1 261 ? 12.384 1.823 -16.677 1.00 65.56 261 PHE A CA 1
ATOM 2123 C C . PHE A 1 261 ? 11.853 3.026 -15.893 1.00 65.56 261 PHE A C 1
ATOM 2125 O O . PHE A 1 261 ? 12.017 3.094 -14.676 1.00 65.56 261 PHE A O 1
ATOM 2132 N N . GLU A 1 262 ? 11.138 3.935 -16.557 1.00 70.88 262 GLU A N 1
ATOM 2133 C CA . GLU A 1 262 ? 10.504 5.072 -15.887 1.00 70.88 262 GLU A CA 1
ATOM 2134 C C . GLU A 1 262 ? 9.408 4.595 -14.931 1.00 70.88 262 GLU A C 1
ATOM 2136 O O . GLU A 1 262 ? 9.309 5.068 -13.798 1.00 70.88 262 GLU A O 1
ATOM 2141 N N . PHE A 1 263 ? 8.627 3.593 -15.346 1.00 77.31 263 PHE A N 1
ATOM 2142 C CA . PHE A 1 263 ? 7.595 3.015 -14.492 1.00 77.31 263 PHE A CA 1
ATOM 2143 C C . PHE A 1 263 ? 8.193 2.305 -13.270 1.00 77.31 263 PHE A C 1
ATOM 2145 O O . PHE A 1 263 ? 7.668 2.451 -12.168 1.00 77.31 263 PHE A O 1
ATOM 2152 N N . LEU A 1 264 ? 9.322 1.603 -13.421 1.00 75.31 264 LEU A N 1
ATOM 2153 C CA . LEU A 1 264 ? 10.026 0.972 -12.298 1.00 75.31 264 LEU A CA 1
ATOM 2154 C C . LEU A 1 264 ? 10.441 1.990 -11.228 1.00 75.31 264 LEU A C 1
ATOM 2156 O O . LEU A 1 264 ? 10.182 1.766 -10.046 1.00 75.31 264 LEU A O 1
ATOM 2160 N N . ILE A 1 265 ? 10.999 3.139 -11.627 1.00 76.38 265 ILE A N 1
ATOM 2161 C CA . ILE A 1 265 ? 11.333 4.235 -10.699 1.00 76.38 265 ILE A CA 1
ATOM 2162 C C . ILE A 1 265 ? 10.079 4.699 -9.952 1.00 76.38 265 ILE A C 1
ATOM 2164 O O . ILE A 1 265 ? 10.091 4.837 -8.725 1.00 76.38 265 ILE A O 1
ATOM 2168 N N . VAL A 1 266 ? 8.969 4.883 -10.671 1.00 82.69 266 VAL A N 1
ATOM 2169 C CA . VAL A 1 266 ? 7.691 5.286 -10.073 1.00 82.69 266 VAL A CA 1
ATOM 2170 C C . VAL A 1 266 ? 7.181 4.258 -9.060 1.00 82.69 266 VAL A C 1
ATOM 2172 O O . VAL A 1 266 ? 6.639 4.659 -8.029 1.00 82.69 266 VAL A O 1
ATOM 2175 N N . GLN A 1 267 ? 7.389 2.957 -9.276 1.00 85.12 267 GLN A N 1
ATOM 2176 C CA . GLN A 1 267 ? 7.035 1.925 -8.294 1.00 85.12 267 GLN A CA 1
ATOM 2177 C C . GLN A 1 267 ? 7.853 2.043 -6.998 1.00 85.12 267 GLN A C 1
ATOM 2179 O O . GLN A 1 267 ? 7.299 1.886 -5.908 1.00 85.12 267 GLN A O 1
ATOM 2184 N N . VAL A 1 268 ? 9.143 2.391 -7.077 1.00 81.00 268 VAL A N 1
ATOM 2185 C CA . VAL A 1 268 ? 9.956 2.617 -5.867 1.00 81.00 268 VAL A CA 1
ATOM 2186 C C . VAL A 1 268 ? 9.439 3.826 -5.076 1.00 81.00 268 VAL A C 1
ATOM 2188 O O . VAL A 1 268 ? 9.274 3.755 -3.853 1.00 81.00 268 VAL A O 1
ATOM 2191 N N . PHE A 1 269 ? 9.079 4.916 -5.766 1.00 83.25 269 PHE A N 1
ATOM 2192 C CA . PHE A 1 269 ? 8.403 6.055 -5.131 1.00 83.25 269 PHE A CA 1
ATOM 2193 C C . PHE A 1 269 ? 7.055 5.649 -4.536 1.00 83.25 269 PHE A C 1
ATOM 2195 O O . PHE A 1 269 ? 6.740 6.025 -3.403 1.00 83.25 269 PHE A O 1
ATOM 2202 N N . ASN A 1 270 ? 6.276 4.843 -5.258 1.00 88.50 270 ASN A N 1
ATOM 2203 C CA . ASN A 1 270 ? 4.989 4.342 -4.799 1.00 88.50 270 ASN A CA 1
ATOM 2204 C C . ASN A 1 270 ? 5.132 3.633 -3.443 1.00 88.50 270 ASN A C 1
ATOM 2206 O O . ASN A 1 270 ? 4.405 3.962 -2.503 1.00 88.50 270 ASN A O 1
ATOM 2210 N N . LEU A 1 271 ? 6.155 2.794 -3.283 1.00 88.25 271 LEU A N 1
ATOM 2211 C CA . LEU A 1 271 ? 6.448 2.117 -2.024 1.00 88.25 271 LEU A CA 1
ATOM 2212 C C . LEU A 1 271 ? 6.773 3.088 -0.876 1.00 88.25 271 LEU A C 1
ATOM 2214 O O . LEU A 1 271 ? 6.394 2.844 0.264 1.00 88.25 271 LEU A O 1
ATOM 2218 N N . SER A 1 272 ? 7.428 4.218 -1.132 1.00 87.38 272 SER A N 1
ATOM 2219 C CA . SER A 1 272 ? 7.685 5.222 -0.084 1.00 87.38 272 SER A CA 1
ATOM 2220 C C . SER A 1 272 ? 6.449 6.059 0.269 1.00 87.38 272 SER A C 1
ATOM 2222 O O . SER A 1 272 ? 6.324 6.551 1.393 1.00 87.38 272 SER A O 1
ATOM 2224 N N . THR A 1 273 ? 5.520 6.241 -0.672 1.00 90.88 273 THR A N 1
ATOM 2225 C CA . THR A 1 273 ? 4.422 7.207 -0.506 1.00 90.88 273 THR A CA 1
ATOM 2226 C C . THR A 1 273 ? 3.342 6.775 0.486 1.00 90.88 273 THR A C 1
ATOM 2228 O O . THR A 1 273 ? 2.832 7.651 1.180 1.00 90.88 273 THR A O 1
ATOM 2231 N N . ILE A 1 274 ? 3.015 5.481 0.646 1.00 94.00 274 ILE A N 1
ATOM 2232 C CA . ILE A 1 274 ? 2.023 5.050 1.660 1.00 94.00 274 ILE A CA 1
ATOM 2233 C C . ILE A 1 274 ? 2.430 5.510 3.072 1.00 94.00 274 ILE A C 1
ATOM 2235 O O . ILE A 1 274 ? 1.667 6.260 3.691 1.00 94.00 274 ILE A O 1
ATOM 2239 N N . PRO A 1 275 ? 3.600 5.121 3.622 1.00 94.44 275 PRO A N 1
ATOM 2240 C CA . PRO A 1 275 ? 3.967 5.514 4.976 1.00 94.44 275 PRO A CA 1
ATOM 2241 C C . PRO A 1 275 ? 4.228 7.022 5.082 1.00 94.44 275 PRO A C 1
ATOM 2243 O O . PRO A 1 275 ? 3.912 7.611 6.115 1.00 94.44 275 PRO A O 1
ATOM 2246 N N . LEU A 1 276 ? 4.721 7.672 4.021 1.00 92.81 276 LEU A N 1
ATOM 2247 C CA . LEU A 1 276 ? 4.938 9.119 4.006 1.00 92.81 276 LEU A CA 1
ATOM 2248 C C . LEU A 1 276 ? 3.620 9.908 4.089 1.00 92.81 276 LEU A C 1
ATOM 2250 O O . LEU A 1 276 ? 3.465 10.756 4.969 1.00 92.81 276 LEU A O 1
ATOM 2254 N N . ILE A 1 277 ? 2.645 9.607 3.223 1.00 95.50 277 ILE A N 1
ATOM 2255 C CA . ILE A 1 277 ? 1.324 10.253 3.232 1.00 95.50 277 ILE A CA 1
ATOM 2256 C C . ILE A 1 277 ? 0.623 9.979 4.566 1.00 95.50 277 ILE A C 1
ATOM 2258 O O . ILE A 1 277 ? 0.053 10.893 5.166 1.00 95.50 277 ILE A O 1
ATOM 2262 N N . PHE A 1 278 ? 0.714 8.743 5.072 1.00 96.38 278 PHE A N 1
ATOM 2263 C CA . PHE A 1 278 ? 0.204 8.391 6.395 1.00 96.38 278 PHE A CA 1
ATOM 2264 C C . PHE A 1 278 ? 0.802 9.289 7.483 1.00 96.38 278 PHE A C 1
ATOM 2266 O O . PHE A 1 278 ? 0.052 9.863 8.271 1.00 96.38 278 PHE A O 1
ATOM 2273 N N . LEU A 1 279 ? 2.131 9.429 7.524 1.00 95.06 279 LEU A N 1
ATOM 2274 C CA . LEU A 1 279 ? 2.831 10.236 8.523 1.00 95.06 279 LEU A CA 1
ATOM 2275 C C . LEU A 1 279 ? 2.394 11.699 8.463 1.00 95.06 279 LEU A C 1
ATOM 2277 O O . LEU A 1 279 ? 2.086 12.275 9.505 1.00 95.06 279 LEU A O 1
ATOM 2281 N N . ILE A 1 280 ? 2.311 12.278 7.264 1.00 94.62 280 ILE A N 1
ATOM 2282 C CA . ILE A 1 280 ? 1.867 13.663 7.063 1.00 94.62 280 ILE A CA 1
ATOM 2283 C C . ILE A 1 280 ? 0.453 13.854 7.629 1.00 94.62 280 ILE A C 1
ATOM 2285 O O . ILE A 1 280 ? 0.232 14.722 8.477 1.00 94.62 280 ILE A O 1
ATOM 2289 N N . ILE A 1 281 ? -0.498 13.010 7.217 1.00 95.31 281 ILE A N 1
ATOM 2290 C CA . ILE A 1 281 ? -1.902 13.114 7.639 1.00 95.31 281 ILE A CA 1
ATOM 2291 C C . ILE A 1 281 ? -2.037 12.876 9.144 1.00 95.31 281 ILE A C 1
ATOM 2293 O O . ILE A 1 281 ? -2.722 13.635 9.832 1.00 95.31 281 ILE A O 1
ATOM 2297 N N . PHE A 1 282 ? -1.394 11.832 9.666 1.00 95.06 282 PHE A N 1
ATOM 2298 C CA . PHE A 1 282 ? -1.473 11.473 11.076 1.00 95.06 282 PHE A CA 1
ATOM 2299 C C . PHE A 1 282 ? -0.904 12.582 11.965 1.00 95.06 282 PHE A C 1
ATOM 2301 O O . PHE A 1 282 ? -1.567 12.993 12.916 1.00 95.06 282 PHE A O 1
ATOM 2308 N N . ARG A 1 283 ? 0.274 13.128 11.631 1.00 92.94 283 ARG A N 1
ATOM 2309 C CA . ARG A 1 283 ? 0.907 14.215 12.397 1.00 92.94 283 ARG A CA 1
ATOM 2310 C C . ARG A 1 283 ? 0.083 15.493 12.360 1.00 92.94 283 ARG A C 1
ATOM 2312 O O . ARG A 1 283 ? -0.137 16.089 13.411 1.00 92.94 283 ARG A O 1
ATOM 2319 N N . TYR A 1 284 ? -0.421 15.875 11.186 1.00 94.31 284 TYR A N 1
ATOM 2320 C CA . TYR A 1 284 ? -1.299 17.036 11.054 1.00 94.31 284 TYR A CA 1
ATOM 2321 C C . TYR A 1 284 ? -2.550 16.900 11.930 1.00 94.31 284 TYR A C 1
ATOM 2323 O O . TYR A 1 284 ? -2.907 17.813 12.677 1.00 94.31 284 TYR A O 1
ATOM 2331 N N . ARG A 1 285 ? -3.214 15.742 11.877 1.00 93.75 285 ARG A N 1
ATOM 2332 C CA . ARG A 1 285 ? -4.428 15.515 12.660 1.00 93.75 285 ARG A CA 1
ATOM 2333 C C . ARG A 1 285 ? -4.150 15.429 14.163 1.00 93.75 285 ARG A C 1
ATOM 2335 O O . ARG A 1 285 ? -4.965 15.919 14.937 1.00 93.75 285 ARG A O 1
ATOM 2342 N N . LEU A 1 286 ? -3.016 14.855 14.566 1.00 91.44 286 LEU A N 1
ATOM 2343 C CA . LEU A 1 286 ? -2.597 14.797 15.968 1.00 91.44 286 LEU A CA 1
ATOM 2344 C C . LEU A 1 286 ? -2.331 16.205 16.522 1.00 91.44 286 LEU A C 1
ATOM 2346 O O . LEU A 1 286 ? -2.808 16.534 17.602 1.00 91.44 286 LEU A O 1
ATOM 2350 N N . PHE A 1 287 ? -1.651 17.059 15.749 1.00 89.94 287 PHE A N 1
ATOM 2351 C CA . PHE A 1 287 ? -1.436 18.469 16.093 1.00 89.94 287 PHE A CA 1
ATOM 2352 C C . PHE A 1 287 ? -2.752 19.251 16.209 1.00 89.94 287 PHE A C 1
ATOM 2354 O O . PHE A 1 287 ? -2.944 20.057 17.118 1.00 89.94 287 PHE A O 1
ATOM 2361 N N . ARG A 1 288 ? -3.697 19.006 15.296 1.00 90.12 288 ARG A N 1
ATOM 2362 C CA . ARG A 1 288 ? -5.025 19.625 15.373 1.00 90.12 288 ARG A CA 1
ATOM 2363 C C . ARG A 1 288 ? -5.768 19.200 16.641 1.00 90.12 288 ARG A C 1
ATOM 2365 O O . ARG A 1 288 ? -6.401 20.041 17.270 1.00 90.12 288 ARG A O 1
ATOM 2372 N N . LEU A 1 289 ? -5.687 17.919 16.998 1.00 88.56 289 LEU A N 1
ATOM 2373 C CA . LEU A 1 289 ? -6.333 17.366 18.185 1.00 88.56 289 LEU A CA 1
ATOM 2374 C C . LEU A 1 289 ? -5.759 17.972 19.472 1.00 88.56 289 LEU A C 1
ATOM 2376 O O . LEU A 1 289 ? -6.527 18.408 20.325 1.00 88.56 289 LEU A O 1
ATOM 2380 N N . SER A 1 290 ? -4.431 18.088 19.586 1.00 83.69 290 SER A N 1
ATOM 2381 C CA . SER A 1 290 ? -3.802 18.688 20.771 1.00 83.69 290 SER A CA 1
ATOM 2382 C C . SER A 1 290 ? -4.230 20.143 20.985 1.00 83.69 290 SER A C 1
ATOM 2384 O O . SER A 1 290 ? -4.469 20.546 22.117 1.00 83.69 290 SER A O 1
ATOM 2386 N N . ARG A 1 291 ? -4.415 20.918 19.905 1.00 82.12 291 ARG A N 1
ATOM 2387 C CA . ARG A 1 291 ? -4.923 22.301 19.989 1.00 82.12 291 ARG A CA 1
ATOM 2388 C C . ARG A 1 291 ? -6.394 22.404 20.392 1.00 82.12 291 ARG A C 1
ATOM 2390 O O . ARG A 1 291 ? -6.796 23.423 20.936 1.00 82.12 291 ARG A O 1
ATOM 2397 N N . GLN A 1 292 ? -7.205 21.391 20.096 1.00 82.56 292 GLN A N 1
ATOM 2398 C CA . GLN A 1 292 ? -8.616 21.365 20.497 1.00 82.56 292 GLN A CA 1
ATOM 2399 C C . GLN A 1 292 ? -8.783 21.009 21.976 1.00 82.56 292 GLN A C 1
ATOM 2401 O O . GLN A 1 292 ? -9.737 21.456 22.604 1.00 82.56 292 GLN A O 1
ATOM 2406 N N . GLN A 1 293 ? -7.863 20.211 22.518 1.00 75.88 293 GLN A N 1
ATOM 2407 C CA . GLN A 1 293 ? -7.913 19.731 23.897 1.00 75.88 293 GLN A CA 1
ATOM 2408 C C . GLN A 1 293 ? -7.304 20.723 24.907 1.00 75.88 293 GLN A C 1
ATOM 2410 O O . GLN A 1 293 ? -7.683 20.681 26.073 1.00 75.88 293 GLN A O 1
ATOM 2415 N N . TYR A 1 294 ? -6.441 21.647 24.456 1.00 62.25 294 TYR A N 1
ATOM 2416 C CA . TYR A 1 294 ? -5.841 22.725 25.264 1.00 62.25 294 TYR A CA 1
ATOM 2417 C C . TYR A 1 294 ? -5.921 24.087 24.536 1.00 62.25 294 TYR A C 1
ATOM 2419 O O . TYR A 1 294 ? -4.929 24.542 23.963 1.00 62.25 294 TYR A O 1
ATOM 2427 N N . PRO A 1 295 ? -7.102 24.736 24.481 1.00 58.69 295 PRO A N 1
ATOM 2428 C CA . PRO A 1 295 ? -7.282 25.978 23.725 1.00 58.69 295 PRO A CA 1
ATOM 2429 C C . PRO A 1 295 ? -6.597 27.203 24.356 1.00 58.69 295 PRO A C 1
ATOM 2431 O O . PRO A 1 295 ? -6.206 28.106 23.618 1.00 58.69 295 PRO A O 1
ATOM 2434 N N . GLU A 1 296 ? -6.459 27.244 25.687 1.00 56.69 296 GLU A N 1
ATOM 2435 C CA . GLU A 1 296 ? -5.996 28.433 26.426 1.00 56.69 296 GLU A CA 1
ATOM 2436 C C . GLU A 1 296 ? -4.480 28.670 26.296 1.00 56.69 296 GLU A C 1
ATOM 2438 O O . GLU A 1 296 ? -4.060 29.798 26.049 1.00 56.69 296 GLU A O 1
ATOM 2443 N N . ASP A 1 297 ? -3.661 27.612 26.295 1.00 52.94 297 ASP A N 1
ATOM 2444 C CA . ASP A 1 297 ? -2.193 27.725 26.197 1.00 52.94 297 ASP A CA 1
ATOM 2445 C C . ASP A 1 297 ? -1.707 28.249 24.828 1.00 52.94 297 ASP A C 1
ATOM 2447 O O . ASP A 1 297 ? -0.615 28.803 24.701 1.00 52.94 297 ASP A O 1
ATOM 2451 N N . ALA A 1 298 ? -2.517 28.082 23.776 1.00 53.69 298 ALA A N 1
ATOM 2452 C CA . ALA A 1 298 ? -2.189 28.531 22.421 1.00 53.69 298 ALA A CA 1
ATOM 2453 C C . ALA A 1 298 ? -2.546 30.007 22.162 1.00 53.69 298 ALA A C 1
ATOM 2455 O O . ALA A 1 298 ? -2.046 30.585 21.194 1.00 53.69 298 ALA A O 1
ATOM 2456 N N . ALA A 1 299 ? -3.423 30.599 22.980 1.00 53.34 299 ALA A N 1
ATOM 2457 C CA . ALA A 1 299 ? -3.768 32.018 22.907 1.00 53.34 299 ALA A CA 1
ATOM 2458 C C . ALA A 1 299 ? -2.695 32.884 23.588 1.00 53.34 299 ALA A C 1
ATOM 2460 O O . ALA A 1 299 ? -2.333 33.932 23.058 1.00 53.34 299 ALA A O 1
ATOM 2461 N N . ASP A 1 300 ? -2.114 32.395 24.686 1.00 47.91 300 ASP A N 1
ATOM 2462 C CA . ASP A 1 300 ? -1.081 33.112 25.443 1.00 47.91 300 ASP A CA 1
ATOM 2463 C C . ASP A 1 300 ? 0.300 33.068 24.765 1.00 47.91 300 ASP A C 1
ATOM 2465 O O . ASP A 1 300 ? 1.050 34.044 24.790 1.00 47.91 300 ASP A O 1
ATOM 2469 N N . SER A 1 301 ? 0.627 31.987 24.042 1.00 48.47 301 SER A N 1
ATOM 2470 C CA . SER A 1 301 ? 1.895 31.894 23.298 1.00 48.47 301 SER A CA 1
ATOM 2471 C C . SER A 1 301 ? 1.981 32.829 22.081 1.00 48.47 301 SER A C 1
ATOM 2473 O O . SER A 1 301 ? 3.062 33.015 21.532 1.00 48.47 301 SER A O 1
ATOM 2475 N N . GLY A 1 302 ? 0.849 33.382 21.629 1.00 46.62 302 GLY A N 1
ATOM 2476 C CA . GLY A 1 302 ? 0.783 34.365 20.541 1.00 46.62 302 GLY A CA 1
ATOM 2477 C C . GLY A 1 302 ? 0.732 35.823 21.012 1.00 46.62 302 GLY A C 1
ATOM 2478 O O . GLY A 1 302 ? 0.763 36.716 20.171 1.00 46.62 302 GLY A O 1
ATOM 2479 N N . ALA A 1 303 ? 0.644 36.067 22.325 1.00 42.16 303 ALA A N 1
ATOM 2480 C CA . ALA A 1 303 ? 0.492 37.401 22.912 1.00 42.16 303 ALA A CA 1
ATOM 2481 C C . ALA A 1 303 ? 1.756 37.916 23.632 1.00 42.16 303 ALA A C 1
ATOM 2483 O O . ALA A 1 303 ? 1.784 39.064 24.067 1.00 42.16 303 ALA A O 1
ATOM 2484 N N . LEU A 1 304 ? 2.819 37.108 23.731 1.00 44.41 304 LEU A N 1
ATOM 2485 C CA . LEU A 1 304 ? 4.063 37.472 24.431 1.00 44.41 304 LEU A CA 1
ATOM 2486 C C . LEU A 1 304 ? 5.184 38.023 23.530 1.00 44.41 304 LEU A C 1
ATOM 2488 O O . LEU A 1 304 ? 6.300 38.228 23.998 1.00 44.41 304 LEU A O 1
ATOM 2492 N N . GLU A 1 305 ? 4.897 38.339 22.266 1.00 48.62 305 GLU A N 1
ATOM 2493 C CA . GLU A 1 305 ? 5.823 39.052 21.374 1.00 48.62 305 GLU A CA 1
ATOM 2494 C C . GLU A 1 305 ? 5.202 40.355 20.851 1.00 48.62 305 GLU A C 1
ATOM 2496 O O . GLU A 1 305 ? 5.011 40.495 19.656 1.00 48.62 305 GLU A O 1
ATOM 2501 N N . THR A 1 306 ? 4.879 41.311 21.730 1.00 45.06 306 THR A N 1
ATOM 2502 C CA . THR A 1 306 ? 4.957 42.765 21.450 1.00 45.06 306 THR A CA 1
ATOM 2503 C C . THR A 1 306 ? 4.648 43.570 22.720 1.00 45.06 306 THR A C 1
ATOM 2505 O O . THR A 1 306 ? 3.526 44.033 22.899 1.00 45.06 306 THR A O 1
ATOM 2508 N N . ASP A 1 307 ? 5.640 43.804 23.578 1.00 35.44 307 ASP A N 1
ATOM 2509 C CA . ASP A 1 307 ? 5.719 45.100 24.271 1.00 35.44 307 ASP A CA 1
ATOM 2510 C C . ASP A 1 307 ? 7.185 45.491 24.533 1.00 35.44 307 ASP A C 1
ATOM 2512 O O . ASP A 1 307 ? 7.791 45.061 25.518 1.00 35.44 307 ASP A O 1
ATOM 2516 N N . PRO A 1 308 ? 7.800 46.282 23.636 1.00 44.09 308 PRO A N 1
ATOM 2517 C CA . PRO A 1 308 ? 9.091 46.906 23.856 1.00 44.09 308 PRO A CA 1
ATOM 2518 C C . PRO A 1 308 ? 8.917 48.347 24.369 1.00 44.09 308 PRO A C 1
ATOM 2520 O O . PRO A 1 308 ? 9.444 49.285 23.779 1.00 44.09 308 PRO A O 1
ATOM 2523 N N . SER A 1 309 ? 8.179 48.558 25.457 1.00 39.25 309 SER A N 1
ATOM 2524 C CA . SER A 1 309 ? 8.178 49.823 26.205 1.00 39.25 309 SER A CA 1
ATOM 2525 C C . SER A 1 309 ? 7.525 49.601 27.568 1.00 39.25 309 SER A C 1
ATOM 2527 O O . SER A 1 309 ? 6.318 49.508 27.675 1.00 39.25 309 SER A O 1
ATOM 2529 N N . ILE A 1 310 ? 8.272 49.478 28.660 1.00 38.16 310 ILE A N 1
ATOM 2530 C CA . ILE A 1 310 ? 8.549 50.623 29.534 1.00 38.16 310 ILE A CA 1
ATOM 2531 C C . ILE A 1 310 ? 9.766 50.270 30.393 1.00 38.16 310 ILE A C 1
ATOM 2533 O O . ILE A 1 310 ? 9.761 49.329 31.185 1.00 38.16 310 ILE A O 1
ATOM 2537 N N . GLY A 1 311 ? 10.826 51.057 30.227 1.00 33.06 311 GLY A N 1
ATOM 2538 C CA . GLY A 1 311 ? 11.937 51.110 31.159 1.00 33.06 311 GLY A CA 1
ATOM 2539 C C . GLY A 1 311 ? 11.714 52.145 32.265 1.00 33.06 311 GLY A C 1
ATOM 2540 O O . GLY A 1 311 ? 10.979 53.112 32.092 1.00 33.06 311 GLY A O 1
ATOM 2541 N N . LEU A 1 312 ? 12.515 51.960 33.318 1.00 34.41 312 LEU A N 1
ATOM 2542 C CA . LEU A 1 312 ? 13.030 52.941 34.286 1.00 34.41 312 LEU A CA 1
ATOM 2543 C C . LEU A 1 312 ? 12.283 53.158 35.621 1.00 34.41 312 LEU A C 1
ATOM 2545 O O . LEU A 1 312 ? 11.249 53.802 35.692 1.00 34.41 312 LEU A O 1
ATOM 2549 N N . LYS A 1 313 ? 13.027 52.772 36.676 1.00 34.38 313 LYS A N 1
ATOM 2550 C CA . LYS A 1 313 ? 13.321 53.497 37.934 1.00 34.38 313 LYS A CA 1
ATOM 2551 C C . LYS A 1 313 ? 12.153 53.848 38.877 1.00 34.38 313 LYS A C 1
ATOM 2553 O O . LYS A 1 313 ? 11.384 54.748 38.585 1.00 34.38 313 LYS A O 1
ATOM 2558 N N . HIS A 1 314 ? 12.198 53.356 40.122 1.00 33.66 314 HIS A N 1
ATOM 2559 C CA . HIS A 1 314 ? 12.814 54.077 41.255 1.00 33.66 314 HIS A CA 1
ATOM 2560 C C . HIS A 1 314 ? 12.739 53.291 42.589 1.00 33.66 314 HIS A C 1
ATOM 2562 O O . HIS A 1 314 ? 11.727 52.704 42.939 1.00 33.66 314 HIS A O 1
ATOM 2568 N N . THR A 1 315 ? 13.880 53.314 43.282 1.00 38.25 315 THR A N 1
ATOM 2569 C CA . THR A 1 315 ? 14.190 53.271 44.729 1.00 38.25 315 THR A CA 1
ATOM 2570 C C . THR A 1 315 ? 13.090 53.192 45.808 1.00 38.25 315 THR A C 1
ATOM 2572 O O . THR A 1 315 ? 12.171 54.000 45.808 1.00 38.25 315 THR A O 1
ATOM 2575 N N . ASN A 1 316 ? 13.398 52.356 46.815 1.00 34.41 316 ASN A N 1
ATOM 2576 C CA . ASN A 1 316 ? 13.228 52.470 48.279 1.00 34.41 316 ASN A CA 1
ATOM 2577 C C . ASN A 1 316 ? 11.884 52.907 48.893 1.00 34.41 316 ASN A C 1
ATOM 2579 O O . ASN A 1 316 ? 11.489 54.066 48.797 1.00 34.41 316 ASN A O 1
ATOM 2583 N N . ASN A 1 317 ? 11.341 52.018 49.730 1.00 39.12 317 ASN A N 1
ATOM 2584 C CA . ASN A 1 317 ? 11.218 52.228 51.180 1.00 39.12 317 ASN A CA 1
ATOM 2585 C C . ASN A 1 317 ? 11.308 50.879 51.899 1.00 39.12 317 ASN A C 1
ATOM 2587 O O . ASN A 1 317 ? 10.823 49.884 51.317 1.00 39.12 317 ASN A O 1
#

pLDDT: mean 81.39, std 15.73, range [33.06, 97.19]

Secondary structure (DSSP, 8-state):
----S-B-TTHHHHHHHHHHHHHHHHHHHHHH----TT-B----TTSTTTTS-BTHHHHHHHHHHHHHHHHHTBPPSS--HHHHHHHHHHHHHHHHHHHHHHHHHHHHHHHHHHH-TTS---HHHHHHHHHTTHHHHHHHHHHHHHHHHHHHH---PPP--B--TTTHHHHHHHHHHHHHHHHHHHHHHHHHTTT-SS--THHHHHHHHHHHHHHHHHHHHTBPPSS--HHHHHHHHHHHHHHHHHHHHHHHHHHHH--HHHHHHHHHHHHHHHHHHHHHHHHHHHHHHHHHH-TTHHHHTTTSS------------

Organism: NCBI:txid425513

Foldseek 3Di:
DDDDDADEQVLLVVLCVLQVVLQVLLCCCPPVVDADPPQQPCDDPPDPVRVDDRCSNLSSLLSNLSSLVSNLRHDDPDDDPLLSLLSLLLLLVLLVVLVVVLVVQLVVQVVCCVVPVPPDDDRNLVSLSVSSNRSSVSSSVSSVVVVVVCVPPVDRDDHQADAPVPCLVVLVVLLVVLVVLVVVLVVCVVPVVVPDDDDDPVNVVNVSSLSCNLSSLVNNLRHDDPDDDPVLVVLLSVLLVVQVVVLNVQLSVLSVVDDDPRNSVVSSVSSNRSSVSSCVSSVVVVVVVVCVVDVPVVVVVVVPPDDPDDDDDDDDD

Radius of gyration: 24.61 Å; chains: 1; bounding box: 55×71×88 Å

Sequence (317 aa):
MKAKYLFPPYFRIIGILLAIPGLILGYLFIFHGYNIPGFDSGADSNHMLGKLANYTNEIALTLAVIGFLFIAFSKVKREDELTAYLRLNALYWAVLINYLFYGKSLIMDGIGMMVSPDAYGGEVHDFISYNLCTPLIIFCLRFYYLLYKNKQSNEVPRLPLLKISAFTKIVRLLCILGTVVAVIMAVYTLGFNTFFDDEPKWANYLYSLYYFMPFLFLLWAYSKEPAEDELISSLRLEAMQIAVYVNYAVLLISNFSFFYFEFLIVQVFNLSTIPLIFLIIFRYRLFRLSRQQYPEDAADSGALETDPSIGLKHTNN